Protein AF-A0AAN0JPF0-F1 (afdb_monomer_lite)

Structure (mmCIF, N/CA/C/O backbone):
data_AF-A0AAN0JPF0-F1
#
_entry.id   AF-A0AAN0JPF0-F1
#
loop_
_atom_site.group_PDB
_atom_site.id
_atom_site.type_symbol
_atom_site.label_atom_id
_atom_site.label_alt_id
_atom_site.label_comp_id
_atom_site.label_asym_id
_atom_site.label_entity_id
_atom_site.label_seq_id
_atom_site.pdbx_PDB_ins_code
_atom_site.Cartn_x
_atom_site.Cartn_y
_atom_site.Cartn_z
_atom_site.occupancy
_atom_site.B_iso_or_equiv
_atom_site.auth_seq_id
_atom_site.auth_comp_id
_atom_site.auth_asym_id
_atom_site.auth_atom_id
_atom_site.pdbx_PDB_model_num
ATOM 1 N N . MET A 1 1 ? -4.151 1.189 -2.350 1.00 90.94 1 MET A N 1
ATOM 2 C CA . MET A 1 1 ? -3.431 -0.091 -2.553 1.00 90.94 1 MET A CA 1
ATOM 3 C C . MET A 1 1 ? -3.641 -0.573 -3.981 1.00 90.94 1 MET A C 1
ATOM 5 O O . MET A 1 1 ? -4.517 -0.042 -4.659 1.00 90.94 1 MET A O 1
ATOM 9 N N . SER A 1 2 ? -2.849 -1.533 -4.444 1.00 92.38 2 SER A N 1
ATOM 10 C CA . SER A 1 2 ? -2.998 -2.116 -5.782 1.00 92.38 2 SER A CA 1
ATOM 11 C C . SER A 1 2 ? -4.085 -3.215 -5.811 1.00 92.38 2 SER A C 1
ATOM 13 O O . SER A 1 2 ? -4.368 -3.816 -4.768 1.00 92.38 2 SER A O 1
ATOM 15 N N . PRO A 1 3 ? -4.734 -3.467 -6.968 1.00 90.00 3 PRO A N 1
ATOM 16 C CA . PRO A 1 3 ? -5.643 -4.595 -7.189 1.00 90.00 3 PRO A CA 1
ATOM 17 C C . PRO A 1 3 ? -4.923 -5.910 -7.568 1.00 90.00 3 PRO A C 1
ATOM 19 O O . PRO A 1 3 ? -5.593 -6.897 -7.870 1.00 90.00 3 PRO A O 1
ATOM 22 N N . LEU A 1 4 ? -3.586 -5.928 -7.611 1.00 92.25 4 LEU A N 1
ATOM 23 C CA . LEU A 1 4 ? -2.773 -7.111 -7.919 1.00 92.25 4 LEU A CA 1
ATOM 24 C C . LEU A 1 4 ? -2.465 -7.939 -6.650 1.00 92.25 4 LEU A C 1
ATOM 26 O O . LEU A 1 4 ? -2.868 -7.581 -5.536 1.00 92.25 4 LEU A O 1
ATOM 30 N N . GLN A 1 5 ? -1.758 -9.063 -6.823 1.00 91.25 5 GLN A N 1
ATOM 31 C CA . GLN A 1 5 ? -1.373 -9.967 -5.724 1.00 91.25 5 GLN A CA 1
ATOM 32 C C . GLN A 1 5 ? -0.157 -9.505 -4.906 1.00 91.25 5 GLN A C 1
ATOM 34 O O . GLN A 1 5 ? 0.382 -10.292 -4.141 1.00 91.25 5 GLN A O 1
ATOM 39 N N . ASP A 1 6 ? 0.296 -8.259 -5.065 1.00 91.94 6 ASP A N 1
ATOM 40 C CA . ASP A 1 6 ? 1.323 -7.692 -4.188 1.00 91.94 6 ASP A CA 1
ATOM 41 C C . ASP A 1 6 ? 0.857 -7.579 -2.740 1.00 91.94 6 ASP A C 1
ATOM 43 O O . ASP A 1 6 ? -0.336 -7.500 -2.470 1.00 91.94 6 ASP A O 1
ATOM 47 N N . ASP A 1 7 ? 1.801 -7.450 -1.819 1.00 94.06 7 ASP A N 1
ATOM 48 C CA . ASP A 1 7 ? 1.512 -7.244 -0.402 1.00 94.06 7 ASP A CA 1
ATOM 49 C C . ASP A 1 7 ? 1.560 -5.766 0.022 1.00 94.06 7 ASP A C 1
ATOM 51 O O . ASP A 1 7 ? 1.525 -5.448 1.213 1.00 94.06 7 ASP A O 1
ATOM 55 N N . PHE A 1 8 ? 1.597 -4.835 -0.942 1.00 94.69 8 PHE A N 1
ATOM 56 C CA . PHE A 1 8 ? 1.784 -3.413 -0.670 1.00 94.69 8 PHE A CA 1
ATOM 57 C C . PHE A 1 8 ? 0.473 -2.665 -0.407 1.00 94.69 8 PHE A C 1
ATOM 59 O O . PHE A 1 8 ? -0.538 -2.770 -1.115 1.00 94.69 8 PHE A O 1
ATOM 66 N N . PHE A 1 9 ? 0.520 -1.784 0.585 1.00 95.31 9 PHE A N 1
ATOM 67 C CA . PHE A 1 9 ? -0.499 -0.771 0.810 1.00 95.31 9 PHE A CA 1
ATOM 68 C C . PHE A 1 9 ? 0.127 0.538 1.294 1.00 95.31 9 PHE A C 1
ATOM 70 O O . PHE A 1 9 ? 1.271 0.593 1.733 1.00 95.31 9 PHE A O 1
ATOM 77 N N . VAL A 1 10 ? -0.639 1.617 1.156 1.00 96.19 10 VAL A N 1
ATOM 78 C CA . VAL A 1 10 ? -0.232 2.971 1.534 1.00 96.19 10 VAL A CA 1
ATOM 79 C C . VAL A 1 10 ? -1.322 3.536 2.427 1.00 96.19 10 VAL A C 1
ATOM 81 O O . VAL A 1 10 ? -2.506 3.416 2.092 1.00 96.19 10 VAL A O 1
ATOM 84 N N . ILE A 1 11 ? -0.930 4.123 3.554 1.00 96.06 11 ILE A N 1
ATOM 85 C CA . ILE A 1 11 ? -1.836 4.861 4.435 1.00 96.06 11 ILE A CA 1
ATOM 86 C C . ILE A 1 11 ? -1.671 6.344 4.117 1.00 96.06 11 ILE A C 1
ATOM 88 O O . ILE A 1 11 ? -0.582 6.882 4.278 1.00 96.06 11 ILE A O 1
ATOM 92 N N . HIS A 1 12 ? -2.747 7.002 3.684 1.00 95.81 12 HIS A N 1
ATOM 93 C CA . HIS A 1 12 ? -2.721 8.445 3.470 1.00 95.81 12 HIS A CA 1
ATOM 94 C C . HIS A 1 12 ? -2.988 9.201 4.767 1.00 95.81 12 HIS A C 1
ATOM 96 O O . HIS A 1 12 ? -4.064 9.051 5.355 1.00 95.81 12 HIS A O 1
ATOM 102 N N . VAL A 1 13 ? -2.024 10.016 5.197 1.00 93.62 13 VAL A N 1
ATOM 103 C CA . VAL A 1 13 ? -2.105 10.792 6.442 1.00 93.62 13 VAL A CA 1
ATOM 104 C C . VAL A 1 13 ? -2.260 12.272 6.104 1.00 93.62 13 VAL A C 1
ATOM 106 O O . VAL A 1 13 ? -1.458 12.862 5.387 1.00 93.62 13 VAL A O 1
ATOM 109 N N . ALA A 1 14 ? -3.329 12.896 6.601 1.00 91.12 14 ALA A N 1
ATOM 110 C CA . ALA A 1 14 ? -3.593 14.301 6.317 1.00 91.12 14 ALA A CA 1
ATOM 111 C C . ALA A 1 14 ? -2.512 15.196 6.948 1.00 91.12 14 ALA A C 1
ATOM 113 O O . ALA A 1 14 ? -2.325 15.175 8.162 1.00 91.12 14 ALA A O 1
ATOM 114 N N . ASN A 1 15 ? -1.866 16.021 6.119 1.00 89.69 15 ASN A N 1
ATOM 115 C CA . ASN A 1 15 ? -0.778 16.937 6.488 1.00 89.69 15 ASN A CA 1
ATOM 116 C C . ASN A 1 15 ? 0.523 16.264 6.978 1.00 89.69 15 ASN A C 1
ATOM 118 O O . ASN A 1 15 ? 1.327 16.932 7.627 1.00 89.69 15 ASN A O 1
ATOM 122 N N . ASP A 1 16 ? 0.756 14.989 6.652 1.00 92.12 16 ASP A N 1
ATOM 123 C CA . ASP A 1 16 ? 1.998 14.276 6.990 1.00 92.12 16 ASP A CA 1
ATOM 124 C C . ASP A 1 16 ? 2.504 13.432 5.799 1.00 92.12 16 ASP A C 1
ATOM 126 O O . ASP A 1 16 ? 1.970 13.522 4.689 1.00 92.12 16 ASP A O 1
ATOM 130 N N . PHE A 1 17 ? 3.565 12.648 5.996 1.00 93.38 17 PHE A N 1
ATOM 131 C CA . PHE A 1 17 ? 4.026 11.659 5.019 1.00 93.38 17 PHE A CA 1
ATOM 132 C C . PHE A 1 17 ? 3.109 10.424 4.973 1.00 93.38 17 PHE A C 1
ATOM 134 O O . PHE A 1 17 ? 2.412 10.109 5.935 1.00 93.38 17 PHE A O 1
ATOM 141 N N . ASP A 1 18 ? 3.136 9.707 3.850 1.00 95.31 18 ASP A N 1
ATOM 142 C CA . ASP A 1 18 ? 2.332 8.514 3.590 1.00 95.31 18 ASP A CA 1
ATOM 143 C C . ASP A 1 18 ? 3.176 7.243 3.831 1.00 95.31 18 ASP A C 1
ATOM 145 O O . ASP A 1 18 ? 4.059 6.942 3.019 1.00 95.31 18 ASP A O 1
ATOM 149 N N . PRO A 1 19 ? 2.940 6.453 4.899 1.00 93.94 19 PRO A N 1
ATOM 150 C CA . PRO A 1 19 ? 3.648 5.195 5.097 1.00 93.94 19 PRO A CA 1
ATOM 151 C C . PRO A 1 19 ? 3.304 4.184 3.998 1.00 93.94 19 PRO A C 1
ATOM 153 O O . PRO A 1 19 ? 2.138 3.814 3.819 1.00 93.94 19 PRO A O 1
ATOM 156 N N . VAL A 1 20 ? 4.335 3.704 3.301 1.00 94.38 20 VAL A N 1
ATOM 157 C CA . VAL A 1 20 ? 4.268 2.544 2.404 1.00 94.38 20 VAL A CA 1
ATOM 158 C C . VAL A 1 20 ? 4.614 1.302 3.219 1.00 94.38 20 VAL A C 1
ATOM 160 O O . VAL A 1 20 ? 5.656 1.260 3.871 1.00 94.38 20 VAL A O 1
ATOM 163 N N . LEU A 1 21 ? 3.730 0.309 3.212 1.00 95.31 21 LEU A N 1
ATOM 164 C CA . LEU A 1 21 ? 3.814 -0.881 4.055 1.00 95.31 21 LEU A CA 1
ATOM 165 C C . LEU A 1 21 ? 3.635 -2.147 3.214 1.00 95.31 21 LEU A C 1
ATOM 167 O O . LEU A 1 21 ? 2.875 -2.155 2.246 1.00 95.31 21 LEU A O 1
ATOM 171 N N . GLU A 1 22 ? 4.319 -3.216 3.614 1.00 94.19 22 GLU A N 1
ATOM 172 C CA . GLU A 1 22 ? 4.255 -4.546 3.005 1.00 94.19 22 GLU A CA 1
ATOM 173 C C . GLU A 1 22 ? 3.726 -5.545 4.045 1.00 94.19 22 GLU A C 1
ATOM 175 O O . GLU A 1 22 ? 4.216 -5.587 5.177 1.00 94.19 22 GLU A O 1
ATOM 180 N N . SER A 1 23 ? 2.690 -6.315 3.706 1.00 93.38 23 SER A N 1
ATOM 181 C CA . SER A 1 23 ? 2.156 -7.361 4.584 1.00 93.38 23 SER A CA 1
ATOM 182 C C . SER A 1 23 ? 1.348 -8.411 3.827 1.00 93.38 23 SER A C 1
ATOM 184 O O . SER A 1 23 ? 0.311 -8.095 3.248 1.00 93.38 23 SER A O 1
ATOM 186 N N . VAL A 1 24 ? 1.737 -9.681 3.981 1.00 92.06 24 VAL A N 1
ATOM 187 C CA . VAL A 1 24 ? 0.965 -10.861 3.534 1.00 92.06 24 VAL A CA 1
ATOM 188 C C . VAL A 1 24 ? -0.444 -10.949 4.145 1.00 92.06 24 VAL A C 1
ATOM 190 O O . VAL A 1 24 ? -1.280 -11.715 3.680 1.00 92.06 24 VAL A O 1
ATOM 193 N N . LEU A 1 25 ? -0.720 -10.167 5.199 1.00 92.50 25 LEU A N 1
ATOM 194 C CA . LEU A 1 25 ? -2.022 -10.042 5.862 1.00 92.50 25 LEU A CA 1
ATOM 195 C C . LEU A 1 25 ? -2.667 -8.667 5.595 1.00 92.50 25 LEU A C 1
ATOM 197 O O . LEU A 1 25 ? -3.390 -8.141 6.450 1.00 92.50 25 LEU A O 1
ATOM 201 N N . LYS A 1 26 ? -2.398 -8.039 4.434 1.00 91.06 26 LYS A N 1
ATOM 202 C CA . LYS A 1 26 ? -2.920 -6.697 4.096 1.00 91.06 26 LYS A CA 1
ATOM 203 C C . LYS A 1 26 ? -4.443 -6.610 4.237 1.00 91.06 26 LYS A C 1
ATOM 205 O O . LYS A 1 26 ? -4.962 -5.599 4.703 1.00 91.06 26 LYS A O 1
ATOM 210 N N . THR A 1 27 ? -5.169 -7.664 3.872 1.00 91.00 27 THR A N 1
ATOM 211 C CA . THR A 1 27 ? -6.636 -7.731 3.949 1.00 91.00 27 THR A CA 1
ATOM 212 C C . THR A 1 27 ? -7.152 -7.738 5.384 1.00 91.00 27 THR A C 1
ATOM 214 O O . THR A 1 27 ? -8.059 -6.976 5.724 1.00 91.00 27 THR A O 1
ATOM 217 N N . GLU A 1 28 ? -6.554 -8.552 6.241 1.00 94.12 28 GLU A N 1
ATOM 218 C CA . GLU A 1 28 ? -6.887 -8.728 7.649 1.00 94.12 28 GLU A CA 1
ATOM 219 C C . GLU A 1 28 ? -6.546 -7.460 8.434 1.00 94.12 28 GLU A C 1
ATOM 221 O O . GLU A 1 28 ? -7.393 -6.929 9.156 1.00 94.12 28 GLU A O 1
ATOM 226 N N . PHE A 1 29 ? -5.339 -6.923 8.223 1.00 94.44 29 PHE A N 1
ATOM 227 C CA . PHE A 1 29 ? -4.890 -5.671 8.825 1.00 94.44 29 PHE A CA 1
ATOM 228 C C . PHE A 1 29 ? -5.831 -4.512 8.480 1.00 94.44 29 PHE A C 1
ATOM 230 O O . PHE A 1 29 ? -6.308 -3.817 9.378 1.00 94.44 29 PHE A O 1
ATOM 237 N N . LEU A 1 30 ? -6.149 -4.320 7.195 1.00 94.06 30 LEU A N 1
ATOM 238 C CA . LEU A 1 30 ? -7.015 -3.225 6.757 1.00 94.06 30 LEU A CA 1
ATOM 239 C C . LEU A 1 30 ? -8.474 -3.403 7.200 1.00 94.06 30 LEU A C 1
ATOM 241 O O . LEU A 1 30 ? -9.139 -2.408 7.492 1.00 94.06 30 LEU A O 1
ATOM 245 N N . THR A 1 31 ? -8.962 -4.643 7.312 1.00 94.50 31 THR A N 1
ATOM 246 C CA . THR A 1 31 ? -10.298 -4.932 7.862 1.00 94.50 31 THR A CA 1
ATOM 247 C C . THR A 1 31 ? -10.370 -4.524 9.333 1.00 94.50 31 THR A C 1
ATOM 249 O O . THR A 1 31 ? -11.216 -3.706 9.701 1.00 94.50 31 THR A O 1
ATOM 252 N N . LEU A 1 32 ? -9.426 -4.992 10.157 1.00 96.25 32 LEU A N 1
ATOM 253 C CA . LEU A 1 32 ? -9.348 -4.637 11.578 1.00 96.25 32 LEU A CA 1
ATOM 254 C C . LEU A 1 32 ? -9.131 -3.130 11.785 1.00 96.25 32 LEU A C 1
ATOM 256 O O . LEU A 1 32 ? -9.761 -2.526 12.657 1.00 96.25 32 LEU A O 1
ATOM 260 N N . LEU A 1 33 ? -8.289 -2.497 10.961 1.00 95.31 33 LEU A N 1
ATOM 261 C CA . LEU A 1 33 ? -8.078 -1.049 10.981 1.00 95.31 33 LEU A CA 1
ATOM 262 C C . LEU A 1 33 ? -9.375 -0.294 10.658 1.00 95.31 33 LEU A C 1
ATOM 264 O O . LEU A 1 33 ? -9.702 0.665 11.356 1.00 95.31 33 LEU A O 1
ATOM 268 N N . SER A 1 34 ? -10.146 -0.738 9.660 1.00 95.88 34 SER A N 1
ATOM 269 C CA . SER A 1 34 ? -11.443 -0.139 9.322 1.00 95.88 34 SER A CA 1
ATOM 270 C C . SER A 1 34 ? -12.458 -0.268 10.458 1.00 95.88 34 SER A C 1
ATOM 272 O O . SER A 1 34 ? -13.178 0.690 10.744 1.00 95.88 34 SER A O 1
ATOM 274 N N . GLU A 1 35 ? -12.531 -1.429 11.113 1.00 96.88 35 GLU A N 1
ATOM 275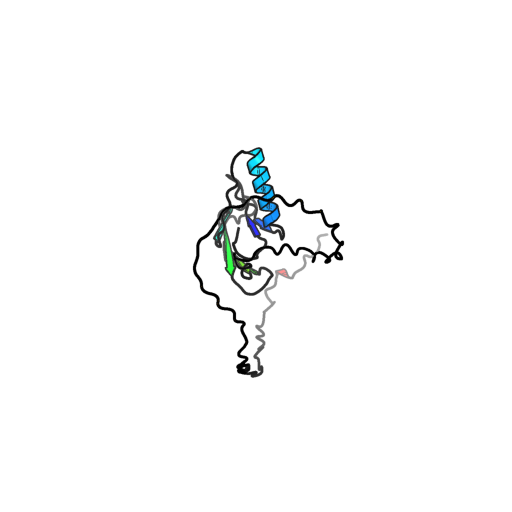 C CA . GLU A 1 35 ? -13.432 -1.657 12.250 1.00 96.88 35 GLU A CA 1
ATOM 276 C C . GLU A 1 35 ? -13.076 -0.760 13.441 1.00 96.88 35 GLU A C 1
ATOM 278 O O . GLU A 1 35 ? -13.948 -0.085 13.998 1.00 96.88 35 GLU A O 1
ATOM 283 N N . LYS A 1 36 ? -11.788 -0.695 13.804 1.00 97.25 36 LYS A N 1
ATOM 284 C CA . LYS A 1 36 ? -11.302 0.161 14.897 1.00 97.25 36 LYS A CA 1
ATOM 285 C C . LYS A 1 36 ? -11.463 1.645 14.577 1.00 97.25 36 LYS A C 1
ATOM 287 O O . LYS A 1 36 ? -11.933 2.390 15.435 1.00 97.25 36 LYS A O 1
ATOM 292 N N . TYR A 1 37 ? -11.154 2.068 13.350 1.00 96.81 37 TYR A N 1
ATOM 293 C CA . TYR A 1 37 ? -11.357 3.446 12.901 1.00 96.81 37 TYR A CA 1
ATOM 294 C C . TYR A 1 37 ? -12.833 3.849 12.994 1.00 96.81 37 TYR A C 1
ATOM 296 O O . TYR A 1 37 ? -13.144 4.888 13.579 1.00 96.81 37 TYR A O 1
ATOM 304 N N . LYS A 1 38 ? -13.749 3.000 12.508 1.00 97.25 38 LYS A N 1
ATOM 305 C CA . LYS A 1 38 ? -15.194 3.239 12.614 1.00 97.25 38 LYS A CA 1
ATOM 306 C C . LYS A 1 38 ? -15.655 3.340 14.062 1.00 97.25 38 LYS A C 1
ATOM 308 O O . LYS A 1 38 ? -16.406 4.249 14.395 1.00 97.25 38 LYS A O 1
ATOM 313 N N . HIS A 1 39 ? -15.200 2.436 14.925 1.00 97.25 39 HIS A N 1
ATOM 314 C CA . HIS A 1 39 ? -15.577 2.445 16.336 1.00 97.25 39 HIS A CA 1
ATOM 315 C C . HIS A 1 39 ? -15.136 3.734 17.051 1.00 97.25 39 HIS A C 1
ATOM 317 O O . HIS A 1 39 ? -15.931 4.336 17.771 1.00 97.25 39 HIS A O 1
ATOM 323 N N . LEU A 1 40 ? -13.898 4.182 16.819 1.00 97.62 40 LEU A N 1
ATOM 324 C CA . LEU A 1 40 ? -13.323 5.347 17.500 1.00 97.62 40 LEU A CA 1
ATOM 325 C C . LEU A 1 40 ? -13.790 6.692 16.927 1.00 97.62 40 LEU A C 1
ATOM 327 O O . LEU A 1 40 ? -13.942 7.650 17.676 1.00 97.62 40 LEU A O 1
ATOM 331 N N . THR A 1 41 ? -14.010 6.780 15.612 1.00 96.44 41 THR A N 1
ATOM 332 C CA . THR A 1 41 ? -14.294 8.057 14.927 1.00 96.44 41 THR A CA 1
ATOM 333 C C . THR A 1 41 ? -15.738 8.209 14.457 1.00 96.44 41 THR A C 1
ATOM 335 O O . THR A 1 41 ? -16.100 9.282 13.979 1.00 96.44 41 THR A O 1
ATOM 338 N N . GLN A 1 42 ? -16.540 7.139 14.511 1.00 96.69 42 GLN A N 1
ATOM 339 C CA . GLN A 1 42 ? -17.865 7.017 13.879 1.00 96.69 42 GLN A CA 1
ATOM 340 C C . GLN A 1 42 ? -17.879 7.255 12.352 1.00 96.69 42 GLN A C 1
ATOM 342 O O . GLN A 1 42 ? -18.943 7.297 11.736 1.00 96.69 42 GLN A O 1
ATOM 347 N N . ASN A 1 43 ? -16.706 7.344 11.715 1.00 95.88 43 ASN A N 1
ATOM 348 C CA . ASN A 1 43 ? -16.539 7.545 10.279 1.00 95.88 43 ASN A CA 1
ATOM 349 C C . ASN A 1 43 ? -16.057 6.265 9.582 1.00 95.88 43 ASN A C 1
ATOM 351 O O . ASN A 1 43 ? -15.393 5.416 10.169 1.00 95.88 43 ASN A O 1
ATOM 355 N N . GLN A 1 44 ? -16.366 6.125 8.293 1.00 95.38 44 GLN A N 1
ATOM 356 C CA . GLN A 1 44 ? -15.880 5.005 7.482 1.00 95.38 44 GLN A CA 1
ATOM 357 C C . GLN A 1 44 ? -14.474 5.305 6.947 1.00 95.38 44 GLN A C 1
ATOM 359 O O . GLN A 1 44 ? -14.256 6.352 6.332 1.00 95.38 44 GLN A O 1
ATOM 364 N N . LEU A 1 45 ? -13.539 4.369 7.125 1.00 95.56 45 LEU A N 1
ATOM 365 C CA . LEU A 1 45 ? -12.218 4.453 6.503 1.00 95.56 45 LEU A CA 1
ATOM 366 C C . LEU A 1 45 ? -12.364 4.327 4.977 1.00 95.56 45 LEU A C 1
ATOM 368 O O . LEU A 1 45 ? -13.075 3.453 4.479 1.00 95.56 45 LEU A O 1
ATOM 372 N N . LYS A 1 46 ? -11.717 5.223 4.225 1.00 94.75 46 LYS A N 1
ATOM 373 C CA . LYS A 1 46 ? -11.806 5.251 2.758 1.00 94.75 46 LYS A CA 1
ATOM 374 C C . LYS A 1 46 ? -10.727 4.366 2.143 1.00 94.75 46 LYS A C 1
ATOM 376 O O . LYS A 1 46 ? -9.542 4.620 2.326 1.00 94.75 46 LYS A O 1
ATOM 381 N N . PHE A 1 47 ? -11.146 3.388 1.347 1.00 94.56 47 PHE A N 1
ATOM 382 C CA . PHE A 1 47 ? -10.252 2.542 0.560 1.00 94.56 47 PHE A CA 1
ATOM 383 C C . PHE A 1 47 ? -10.185 3.017 -0.889 1.00 94.56 47 PHE A C 1
ATOM 385 O O . PHE A 1 47 ? -11.208 3.337 -1.492 1.00 94.56 47 PHE A O 1
ATOM 392 N N . GLN A 1 48 ? -8.978 3.040 -1.453 1.00 94.69 48 GLN A N 1
ATOM 393 C CA . GLN A 1 48 ? -8.744 3.320 -2.868 1.00 94.69 48 GLN A CA 1
ATOM 394 C C . GLN A 1 48 ? -7.876 2.218 -3.477 1.00 94.69 48 GLN A C 1
ATOM 396 O O . GLN A 1 48 ? -6.810 1.882 -2.947 1.00 94.69 48 GLN A O 1
ATOM 401 N N . PHE A 1 49 ? -8.341 1.679 -4.602 1.00 94.00 49 PHE A N 1
ATOM 402 C CA . PHE A 1 49 ? -7.649 0.669 -5.393 1.00 94.00 49 PHE A CA 1
ATOM 403 C C . PHE A 1 49 ? -7.196 1.312 -6.700 1.00 94.00 49 PHE A C 1
ATOM 405 O O . PHE A 1 49 ? -8.029 1.761 -7.485 1.00 94.00 49 PHE A O 1
ATOM 412 N N . ASN A 1 50 ? -5.885 1.421 -6.903 1.00 94.88 50 ASN A N 1
ATOM 413 C CA . ASN A 1 50 ? -5.315 2.070 -8.079 1.00 94.88 50 ASN A CA 1
ATOM 414 C C . ASN A 1 50 ? -3.935 1.481 -8.387 1.00 94.88 50 ASN A C 1
ATOM 416 O O . ASN A 1 50 ? -3.150 1.227 -7.474 1.00 94.88 50 ASN A O 1
ATOM 420 N N . ASN A 1 51 ? -3.640 1.316 -9.675 1.00 95.31 51 ASN A N 1
ATOM 421 C CA . ASN A 1 51 ? -2.317 0.930 -10.154 1.00 95.31 51 ASN A CA 1
ATOM 422 C C . ASN A 1 51 ? -1.315 2.087 -10.071 1.00 95.31 51 ASN A C 1
ATOM 424 O O . ASN A 1 51 ? -0.119 1.843 -10.080 1.00 95.31 51 ASN A O 1
ATOM 428 N N . ASN A 1 52 ? -1.770 3.338 -9.984 1.00 96.81 52 ASN A N 1
ATOM 429 C CA . ASN A 1 52 ? -0.908 4.506 -9.833 1.00 96.81 52 ASN A CA 1
ATOM 430 C C . ASN A 1 52 ? -1.207 5.174 -8.487 1.00 96.81 52 ASN A C 1
ATOM 432 O O . ASN A 1 52 ? -2.259 5.794 -8.323 1.00 96.81 52 ASN A O 1
ATOM 436 N N . ILE A 1 53 ? -0.296 5.042 -7.523 1.00 96.69 53 ILE A N 1
ATOM 437 C CA . ILE A 1 53 ? -0.431 5.621 -6.179 1.00 96.69 53 ILE A CA 1
ATOM 438 C C . ILE A 1 53 ? 0.633 6.704 -6.013 1.00 96.69 53 ILE A C 1
ATOM 440 O O . ILE A 1 53 ? 1.827 6.417 -6.059 1.00 96.69 53 ILE A O 1
ATOM 444 N N . THR A 1 54 ? 0.217 7.953 -5.826 1.00 95.75 54 THR A N 1
ATOM 445 C CA . THR A 1 54 ? 1.130 9.035 -5.433 1.00 95.75 54 THR A CA 1
ATOM 446 C C . THR A 1 54 ? 1.355 8.960 -3.930 1.00 95.75 54 THR A C 1
ATOM 448 O O . THR A 1 54 ? 0.388 8.842 -3.187 1.00 95.75 54 THR A O 1
ATOM 451 N N . VAL A 1 55 ? 2.611 9.025 -3.494 1.00 94.50 55 VAL A N 1
ATOM 452 C CA . VAL A 1 55 ? 3.012 8.950 -2.084 1.00 94.50 55 VAL A CA 1
ATOM 453 C C . VAL A 1 55 ? 3.795 10.196 -1.691 1.00 94.50 55 VAL A C 1
ATOM 455 O O . VAL A 1 55 ? 4.624 10.695 -2.461 1.00 94.50 55 VAL A O 1
ATOM 458 N N . THR A 1 56 ? 3.536 10.689 -0.491 1.00 93.44 56 THR A N 1
ATOM 459 C CA . THR A 1 56 ? 4.214 11.821 0.136 1.00 93.44 56 THR A CA 1
ATOM 460 C C . THR A 1 56 ? 5.323 11.285 1.032 1.00 93.44 56 THR A C 1
ATOM 462 O O . THR A 1 56 ? 5.057 10.590 2.004 1.00 93.44 56 THR A O 1
ATOM 465 N N . LEU A 1 57 ? 6.576 11.580 0.705 1.00 89.12 57 LEU A N 1
ATOM 466 C CA . LEU A 1 57 ? 7.744 11.188 1.487 1.00 89.12 57 LEU A CA 1
ATOM 467 C C . LEU A 1 57 ? 7.942 12.093 2.701 1.00 89.12 57 LEU A C 1
ATOM 469 O O . LEU A 1 57 ? 7.590 13.279 2.692 1.00 89.12 57 LEU A O 1
ATOM 473 N N . LYS A 1 58 ? 8.603 11.540 3.719 1.00 86.88 58 LYS A N 1
ATOM 474 C CA . LYS A 1 58 ? 9.053 12.296 4.883 1.00 86.88 58 LYS A CA 1
ATOM 475 C C . LYS A 1 58 ? 10.104 13.334 4.480 1.00 86.88 58 LYS A C 1
ATOM 477 O O . LYS A 1 58 ? 10.899 13.126 3.565 1.00 86.88 58 LYS A O 1
ATOM 482 N N . LYS A 1 59 ? 10.143 14.452 5.210 1.00 75.19 59 LYS A N 1
ATOM 483 C CA . LYS A 1 59 ? 11.042 15.593 4.957 1.00 75.19 59 LYS A CA 1
ATOM 484 C C . LYS A 1 59 ? 12.546 15.245 4.982 1.00 75.19 59 LYS A C 1
ATOM 486 O O . LYS A 1 59 ? 13.333 15.979 4.405 1.00 75.19 59 LYS A O 1
ATOM 491 N N . GLU A 1 60 ? 12.926 14.128 5.600 1.00 72.00 60 GLU A N 1
ATOM 492 C CA . GLU A 1 60 ? 14.311 13.626 5.649 1.00 72.00 60 GLU A CA 1
ATOM 493 C C . GLU A 1 60 ? 14.662 12.689 4.469 1.00 72.00 60 GLU A C 1
ATOM 495 O O . GLU A 1 60 ? 15.834 12.464 4.192 1.00 72.00 60 GLU A O 1
ATOM 500 N N . GLU A 1 61 ? 13.667 12.134 3.763 1.00 64.25 61 GLU A N 1
ATOM 501 C CA . GLU A 1 61 ? 13.849 11.095 2.728 1.00 64.25 61 GLU A CA 1
ATOM 502 C C . GLU A 1 61 ? 13.740 11.625 1.288 1.00 64.25 61 GLU A C 1
ATOM 504 O O . GLU A 1 61 ? 13.835 10.855 0.330 1.00 64.25 61 GLU A O 1
ATOM 509 N N . PHE A 1 62 ? 13.518 12.929 1.094 1.00 62.47 62 PHE A N 1
ATOM 510 C CA . PHE A 1 62 ? 13.445 13.509 -0.246 1.00 62.47 62 PHE A CA 1
ATOM 511 C C . PHE A 1 62 ? 14.780 14.130 -0.668 1.00 62.47 62 PHE A C 1
ATOM 513 O O . PHE A 1 62 ? 15.331 14.995 0.012 1.00 62.47 62 PHE A O 1
ATOM 520 N N . ASP A 1 63 ? 15.265 13.766 -1.858 1.00 60.41 63 ASP A N 1
ATOM 521 C CA . ASP A 1 63 ? 16.364 14.496 -2.485 1.00 60.41 63 ASP A CA 1
ATOM 522 C C . ASP A 1 63 ? 15.986 15.972 -2.652 1.00 60.41 63 ASP A C 1
ATOM 524 O O . ASP A 1 63 ? 14.980 16.300 -3.298 1.00 60.41 63 ASP A O 1
ATOM 528 N N . TRP A 1 64 ? 16.864 16.861 -2.183 1.00 60.19 64 TRP A N 1
ATOM 529 C CA . TRP A 1 64 ? 16.797 18.326 -2.315 1.00 60.19 64 TRP A CA 1
ATOM 530 C C . TRP A 1 64 ? 16.490 18.838 -3.737 1.00 60.19 64 TRP A C 1
ATOM 532 O O . TRP A 1 64 ? 16.099 19.987 -3.924 1.00 60.19 64 TRP A O 1
ATOM 542 N N . ARG A 1 65 ? 16.639 17.979 -4.751 1.00 59.53 65 ARG A N 1
ATOM 543 C CA . ARG A 1 65 ? 16.437 18.256 -6.177 1.00 59.53 65 ARG A CA 1
ATOM 544 C C . ARG A 1 65 ? 15.007 18.030 -6.686 1.00 59.53 65 ARG A C 1
ATOM 546 O O . ARG A 1 65 ? 14.796 18.172 -7.892 1.00 59.53 65 ARG A O 1
ATOM 553 N N . GLY A 1 66 ? 14.030 17.622 -5.862 1.00 63.62 66 GLY A N 1
ATOM 554 C CA . GLY A 1 66 ? 12.778 17.137 -6.460 1.00 63.62 66 GLY A CA 1
ATOM 555 C C . GLY A 1 66 ? 11.506 16.952 -5.636 1.00 63.62 66 GLY A C 1
ATOM 556 O O . GLY A 1 66 ? 10.696 16.130 -6.067 1.00 63.62 66 GLY A O 1
ATOM 557 N N . GLY A 1 67 ? 11.265 17.716 -4.569 1.00 75.75 67 GLY A N 1
ATOM 558 C CA . GLY A 1 67 ? 9.975 17.725 -3.854 1.00 75.75 67 GLY A CA 1
ATOM 559 C C . GLY A 1 67 ? 9.659 16.433 -3.088 1.00 75.75 67 GLY A C 1
ATOM 560 O O . GLY A 1 67 ? 10.323 15.409 -3.266 1.00 75.75 67 GLY A O 1
ATOM 561 N N . ASN A 1 68 ? 8.632 16.477 -2.239 1.00 85.94 68 ASN A N 1
ATOM 562 C CA . ASN A 1 68 ? 8.277 15.377 -1.340 1.00 85.94 68 ASN A CA 1
ATOM 563 C C . ASN A 1 68 ? 7.398 14.287 -1.978 1.00 85.94 68 ASN A C 1
ATOM 565 O O . ASN A 1 68 ? 7.230 13.245 -1.369 1.00 85.94 68 ASN A O 1
ATOM 569 N N . THR A 1 69 ? 6.861 14.448 -3.189 1.00 89.25 69 THR A N 1
ATOM 570 C CA . THR A 1 69 ? 6.009 13.411 -3.805 1.00 89.25 69 THR A CA 1
ATOM 571 C C . THR A 1 69 ? 6.784 12.436 -4.698 1.00 89.25 69 THR A C 1
ATOM 573 O O . THR A 1 69 ? 7.683 12.832 -5.454 1.00 89.25 69 THR A O 1
ATOM 576 N N . ARG A 1 70 ? 6.399 11.158 -4.666 1.00 91.12 70 ARG A N 1
ATOM 577 C CA . ARG A 1 70 ? 6.811 10.087 -5.595 1.00 91.12 70 ARG A CA 1
ATOM 578 C C . ARG A 1 70 ? 5.575 9.328 -6.090 1.00 91.12 70 ARG A C 1
ATOM 580 O O . ARG A 1 70 ? 4.481 9.524 -5.570 1.00 91.12 70 ARG A O 1
ATOM 587 N N . THR A 1 71 ? 5.734 8.461 -7.086 1.00 95.25 71 THR A N 1
ATOM 588 C CA . THR A 1 71 ? 4.638 7.620 -7.598 1.00 95.25 71 THR A CA 1
ATOM 589 C C . THR A 1 71 ? 5.035 6.150 -7.568 1.00 95.25 71 THR A C 1
ATOM 591 O O . THR A 1 71 ? 6.097 5.788 -8.066 1.00 95.25 71 THR A O 1
ATOM 594 N N . MET A 1 72 ? 4.175 5.291 -7.031 1.00 96.50 72 MET A N 1
ATOM 595 C CA . MET A 1 72 ? 4.245 3.843 -7.209 1.00 96.50 72 MET A CA 1
ATOM 596 C C . MET A 1 72 ? 3.347 3.451 -8.386 1.00 96.50 72 MET A C 1
ATOM 598 O O . MET A 1 72 ? 2.167 3.806 -8.399 1.00 96.50 72 MET A O 1
ATOM 602 N N . GLN A 1 73 ? 3.898 2.748 -9.375 1.00 97.12 73 GLN A N 1
ATOM 603 C CA . GLN A 1 73 ? 3.159 2.233 -10.530 1.00 97.12 73 GLN A CA 1
ATOM 604 C C . GLN A 1 73 ? 3.175 0.707 -10.537 1.00 97.12 73 GLN A C 1
ATOM 606 O O . GLN A 1 73 ? 4.234 0.100 -10.676 1.00 97.12 73 GLN A O 1
ATOM 611 N N . PHE A 1 74 ? 2.001 0.103 -10.430 1.00 96.38 74 PHE A N 1
ATOM 612 C CA . PHE A 1 74 ? 1.788 -1.334 -10.376 1.00 96.38 74 PHE A CA 1
ATOM 613 C C . PHE A 1 74 ? 1.397 -1.860 -11.759 1.00 96.38 74 PHE A C 1
ATOM 615 O O . PHE A 1 74 ? 0.409 -1.424 -12.354 1.00 96.38 74 PHE A O 1
ATOM 622 N N . HIS A 1 75 ? 2.177 -2.810 -12.264 1.00 95.19 75 HIS A N 1
ATOM 623 C CA . HIS A 1 75 ? 2.020 -3.409 -13.586 1.00 95.19 75 HIS A CA 1
ATOM 624 C C . HIS A 1 75 ? 1.881 -4.924 -13.462 1.00 95.19 75 HIS A C 1
ATOM 626 O O . HIS A 1 75 ? 2.593 -5.566 -12.688 1.00 95.19 75 HIS A O 1
ATOM 632 N N . GLN A 1 76 ? 0.982 -5.507 -14.254 1.00 94.19 76 GLN A N 1
ATOM 633 C CA . GLN A 1 76 ? 0.841 -6.956 -14.311 1.00 94.19 76 GLN A CA 1
ATOM 634 C C . GLN A 1 76 ? 2.026 -7.565 -15.078 1.00 94.19 76 GLN A C 1
ATOM 636 O O . GLN A 1 76 ? 2.271 -7.227 -16.236 1.00 94.19 76 GLN A O 1
ATOM 641 N N . ALA A 1 77 ? 2.728 -8.493 -14.438 1.00 91.00 77 ALA A N 1
ATOM 642 C CA . ALA A 1 77 ? 3.822 -9.278 -14.997 1.00 91.00 77 ALA A CA 1
ATOM 643 C C . ALA A 1 77 ? 3.607 -10.775 -14.705 1.00 91.00 77 ALA A C 1
ATOM 645 O O . ALA A 1 77 ? 2.558 -11.176 -14.205 1.00 91.00 77 ALA A O 1
ATOM 646 N N . GLY A 1 78 ? 4.577 -11.623 -15.052 1.00 82.81 78 GLY A N 1
ATOM 647 C CA . GLY A 1 78 ? 4.583 -13.028 -14.642 1.00 82.81 78 GLY A CA 1
ATOM 648 C C . GLY A 1 78 ? 5.420 -13.225 -13.379 1.00 82.81 78 GLY A C 1
ATOM 649 O O . GLY A 1 78 ? 6.562 -12.773 -13.346 1.00 82.81 78 GLY A O 1
ATOM 650 N N . GLY A 1 79 ? 4.876 -13.928 -12.384 1.00 86.62 79 GLY A N 1
ATOM 651 C CA . GLY A 1 79 ? 5.584 -14.311 -11.159 1.00 86.62 79 GLY A CA 1
ATOM 652 C C . GLY A 1 79 ? 4.823 -13.969 -9.877 1.00 86.62 79 GLY A C 1
ATOM 653 O O . GLY A 1 79 ? 4.036 -13.022 -9.838 1.00 86.62 79 GLY A O 1
ATOM 654 N N . ASP A 1 80 ? 5.080 -14.753 -8.831 1.00 86.75 80 ASP A N 1
ATOM 655 C CA . ASP A 1 80 ? 4.407 -14.607 -7.536 1.00 86.75 80 ASP A CA 1
ATOM 656 C C . ASP A 1 80 ? 5.026 -13.499 -6.674 1.00 86.75 80 ASP A C 1
ATOM 658 O O . ASP A 1 80 ? 4.311 -12.776 -5.991 1.00 86.75 80 ASP A O 1
ATOM 662 N N . ASN A 1 81 ? 6.342 -13.298 -6.788 1.00 90.81 81 ASN A N 1
ATOM 663 C CA . ASN A 1 81 ? 7.074 -12.263 -6.059 1.00 90.81 81 ASN A CA 1
ATOM 664 C C . ASN A 1 81 ? 7.124 -10.935 -6.844 1.00 90.81 81 ASN A C 1
ATOM 666 O O . ASN A 1 81 ? 7.280 -10.962 -8.071 1.00 90.81 81 ASN A O 1
ATOM 670 N N . PRO A 1 82 ? 7.070 -9.772 -6.168 1.00 93.38 82 PRO A N 1
ATOM 671 C CA . PRO A 1 82 ? 7.131 -8.474 -6.830 1.00 93.38 82 PRO A CA 1
ATOM 672 C C . PRO A 1 82 ? 8.551 -8.147 -7.311 1.00 93.38 82 PRO A C 1
ATOM 674 O O . PRO A 1 82 ? 9.532 -8.313 -6.587 1.00 93.38 82 PRO A O 1
ATOM 677 N N . VAL A 1 83 ? 8.660 -7.602 -8.523 1.00 95.00 83 VAL A N 1
ATOM 678 C CA . VAL A 1 83 ? 9.904 -7.040 -9.065 1.00 95.00 83 VAL A CA 1
ATOM 679 C C . VAL A 1 83 ? 9.833 -5.517 -9.004 1.00 95.00 83 VAL A C 1
ATOM 681 O O . VAL A 1 83 ? 8.953 -4.901 -9.608 1.00 95.00 83 VAL A O 1
ATOM 684 N N . LEU A 1 84 ? 10.774 -4.913 -8.278 1.00 95.12 84 LEU A N 1
ATOM 685 C CA . LEU A 1 84 ? 10.864 -3.469 -8.066 1.00 95.12 84 LEU A CA 1
ATOM 686 C C . LEU A 1 84 ? 11.886 -2.829 -9.013 1.00 95.12 84 LEU A C 1
ATOM 688 O O . LEU A 1 84 ? 13.015 -3.306 -9.138 1.00 95.12 84 LEU A O 1
ATOM 692 N N . LYS A 1 85 ? 11.516 -1.716 -9.652 1.00 95.62 85 LYS A N 1
ATOM 693 C CA . LYS A 1 85 ? 12.410 -0.932 -10.515 1.00 95.62 85 LYS A CA 1
ATOM 694 C C . LYS A 1 85 ? 12.196 0.567 -10.325 1.00 95.62 85 LYS A C 1
ATOM 696 O O . LYS A 1 85 ? 11.101 1.080 -10.532 1.00 95.62 85 LYS A O 1
ATOM 701 N N . LEU A 1 86 ? 13.262 1.289 -9.996 1.00 92.62 86 LEU A N 1
ATOM 702 C CA . LEU A 1 86 ? 13.242 2.751 -9.939 1.00 92.62 86 LEU A CA 1
ATOM 703 C C . LEU A 1 86 ? 13.361 3.357 -11.346 1.00 92.62 86 LEU A C 1
ATOM 705 O O . LEU A 1 86 ? 14.167 2.921 -12.169 1.00 92.62 86 LEU A O 1
ATOM 709 N N . SER A 1 87 ? 12.551 4.380 -11.611 1.00 91.00 87 SER A N 1
ATOM 710 C CA . SER A 1 87 ? 12.498 5.134 -12.865 1.00 91.00 87 SER A CA 1
ATOM 711 C C . SER A 1 87 ? 12.270 6.617 -12.556 1.00 91.00 87 SER A C 1
ATOM 713 O O . SER A 1 87 ? 11.138 7.113 -12.545 1.00 91.00 87 SER A O 1
ATOM 715 N N . GLY A 1 88 ? 13.353 7.338 -12.254 1.00 88.19 88 GLY A N 1
ATOM 716 C CA . GLY A 1 88 ? 13.291 8.733 -11.808 1.00 88.19 88 GLY A CA 1
ATOM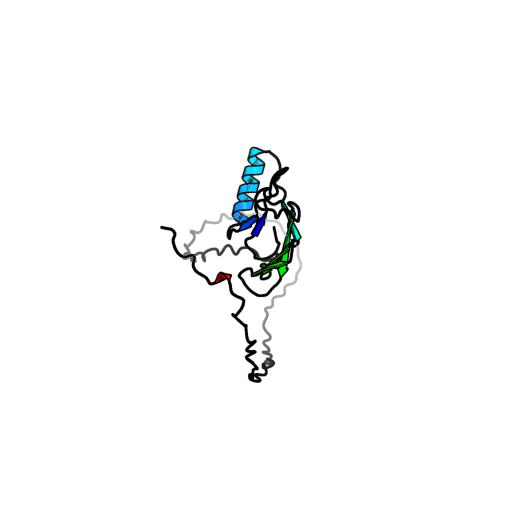 717 C C . GLY A 1 88 ? 12.522 8.861 -10.490 1.00 88.19 88 GLY A C 1
ATOM 718 O O . GLY A 1 88 ? 12.897 8.259 -9.492 1.00 88.19 88 GLY A O 1
ATOM 719 N N . LYS A 1 89 ? 11.415 9.616 -10.490 1.00 89.38 89 LYS A N 1
ATOM 720 C CA . LYS A 1 89 ? 10.527 9.777 -9.317 1.00 89.38 89 LYS A CA 1
ATOM 721 C C . LYS A 1 89 ? 9.492 8.652 -9.146 1.00 89.38 89 LYS A C 1
ATOM 723 O O . LYS A 1 89 ? 8.618 8.762 -8.286 1.00 89.38 89 LYS A O 1
ATOM 728 N N . THR A 1 90 ? 9.562 7.612 -9.976 1.00 92.69 90 THR A N 1
ATOM 729 C CA . THR A 1 90 ? 8.588 6.516 -10.005 1.00 92.69 90 THR A CA 1
ATOM 730 C C . THR A 1 90 ? 9.217 5.207 -9.545 1.00 92.69 90 THR A C 1
ATOM 732 O O . THR A 1 90 ? 10.242 4.800 -10.089 1.00 92.69 90 THR A O 1
ATOM 735 N N . LEU A 1 91 ? 8.575 4.516 -8.605 1.00 94.12 91 LEU A N 1
ATOM 736 C CA . LEU A 1 91 ? 8.839 3.113 -8.295 1.00 94.12 91 LEU A CA 1
ATOM 737 C C . LEU A 1 91 ? 7.868 2.246 -9.104 1.00 94.12 91 LEU A C 1
ATOM 739 O O . LEU A 1 91 ? 6.661 2.282 -8.880 1.00 94.12 91 LEU A O 1
ATOM 743 N N . GLN A 1 92 ? 8.383 1.486 -10.062 1.00 96.25 92 GLN A N 1
ATOM 744 C CA . GLN A 1 92 ? 7.614 0.489 -10.799 1.00 96.25 92 GLN A CA 1
ATOM 745 C C . GLN A 1 92 ? 7.618 -0.828 -10.017 1.00 96.25 92 GLN A C 1
ATOM 747 O O . GLN A 1 92 ? 8.681 -1.326 -9.647 1.00 96.25 92 GLN A O 1
ATOM 752 N N . VAL A 1 93 ? 6.432 -1.384 -9.789 1.00 96.06 93 VAL A N 1
ATOM 753 C CA . VAL A 1 93 ? 6.185 -2.669 -9.129 1.00 96.06 93 VAL A CA 1
ATOM 754 C C . VAL A 1 93 ? 5.566 -3.595 -10.170 1.00 96.06 93 VAL A C 1
ATOM 756 O O . VAL A 1 93 ? 4.517 -3.284 -10.727 1.00 96.06 93 VAL A O 1
ATOM 759 N N . SER A 1 94 ? 6.224 -4.707 -10.478 1.00 95.62 94 SER A N 1
ATOM 760 C CA . SER A 1 94 ? 5.755 -5.690 -11.463 1.00 95.62 94 SER A CA 1
ATOM 761 C C . SER A 1 94 ? 5.441 -7.011 -10.772 1.00 95.62 94 SER A C 1
ATOM 763 O O . SER A 1 94 ? 6.328 -7.574 -10.135 1.00 95.62 94 SER A O 1
ATOM 765 N N . ILE A 1 95 ? 4.205 -7.502 -10.873 1.00 95.25 95 ILE A N 1
ATOM 766 C CA . ILE A 1 95 ? 3.753 -8.711 -10.160 1.00 95.25 95 ILE A CA 1
ATOM 767 C C . ILE A 1 95 ? 2.622 -9.435 -10.904 1.00 95.25 95 ILE A C 1
ATOM 769 O O . ILE A 1 95 ? 1.953 -8.842 -11.752 1.00 95.25 95 ILE A O 1
ATOM 773 N N . GLY A 1 96 ? 2.409 -10.716 -10.600 1.00 92.44 96 GLY A N 1
ATOM 774 C CA . GLY A 1 96 ? 1.314 -11.525 -11.128 1.00 92.44 96 GLY A CA 1
ATOM 775 C C . GLY A 1 96 ? -0.089 -10.919 -10.957 1.00 92.44 96 GLY A C 1
ATOM 776 O O . GLY A 1 96 ? -0.321 -10.058 -10.101 1.00 92.44 96 GLY A O 1
ATOM 777 N N . PRO A 1 97 ? -1.061 -11.358 -11.777 1.00 87.31 97 PRO A N 1
ATOM 778 C CA . PRO A 1 97 ? -2.460 -11.021 -11.556 1.00 87.31 97 PRO A CA 1
ATOM 779 C C . PRO A 1 97 ? -2.941 -11.581 -10.217 1.00 87.31 97 PRO A C 1
ATOM 781 O O . PRO A 1 97 ? -2.632 -12.717 -9.871 1.00 87.31 97 PRO A O 1
ATOM 784 N N . GLY A 1 98 ? -3.777 -10.815 -9.515 1.00 74.50 98 GLY A N 1
ATOM 785 C CA . GLY A 1 98 ? -4.575 -11.352 -8.416 1.00 74.50 98 GLY A CA 1
ATOM 786 C C . GLY A 1 98 ? -5.462 -12.516 -8.858 1.00 74.50 98 GLY A C 1
ATOM 787 O O . GLY A 1 98 ? -5.826 -12.639 -10.033 1.00 74.50 98 GLY A O 1
ATOM 788 N N . LEU A 1 99 ? -5.866 -13.344 -7.892 1.00 71.31 99 LEU A N 1
ATOM 789 C CA . LEU A 1 99 ? -6.950 -14.303 -8.096 1.00 71.31 99 LEU A CA 1
ATOM 790 C C . LEU A 1 99 ? -8.184 -13.575 -8.670 1.00 71.31 99 LEU A C 1
ATOM 792 O O . LEU A 1 99 ? -8.483 -12.460 -8.233 1.00 71.31 99 LEU A O 1
ATOM 796 N N . PRO A 1 100 ? -8.930 -14.175 -9.622 1.00 70.88 100 PRO A N 1
ATOM 797 C CA . PRO A 1 100 ? -10.119 -13.549 -10.195 1.00 70.88 100 PRO A CA 1
ATOM 798 C C . PRO A 1 100 ? -11.089 -13.073 -9.111 1.00 70.88 100 PRO A C 1
ATOM 800 O O . PRO A 1 100 ? -11.287 -13.775 -8.121 1.00 70.88 100 PRO A O 1
ATOM 803 N N . SER A 1 101 ? -11.768 -11.942 -9.314 1.00 68.81 101 SER A N 1
ATOM 804 C CA . SER A 1 101 ? -12.720 -11.378 -8.337 1.00 68.81 101 SER A CA 1
ATOM 805 C C . SER A 1 101 ? -13.909 -12.295 -8.005 1.00 68.81 101 SER A C 1
ATOM 807 O O . SER A 1 101 ? -14.583 -12.106 -6.996 1.00 68.81 101 SER A O 1
ATOM 809 N N . SER A 1 102 ? -14.156 -13.325 -8.820 1.00 70.81 102 SER A N 1
ATOM 810 C CA . SER A 1 102 ? -15.113 -14.406 -8.556 1.00 70.81 102 SER A CA 1
ATOM 811 C C . SER A 1 102 ? -14.610 -15.478 -7.577 1.00 70.81 102 SER A C 1
ATOM 813 O O . SER A 1 102 ? -15.373 -16.382 -7.227 1.00 70.81 102 SER A O 1
ATOM 815 N N . THR A 1 103 ? -13.340 -15.434 -7.169 1.00 71.50 103 THR A N 1
ATOM 816 C CA . THR A 1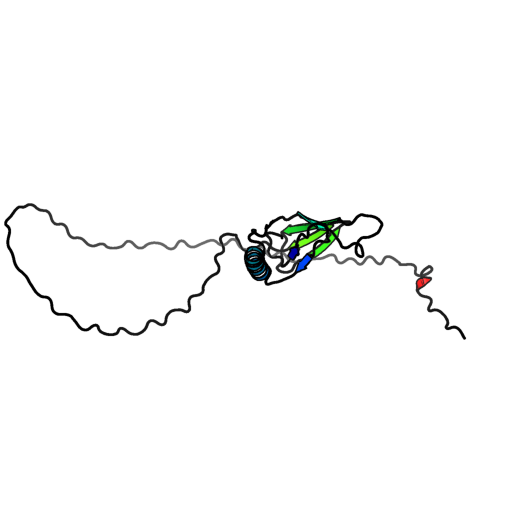 103 ? -12.720 -16.441 -6.300 1.00 71.50 103 THR A CA 1
ATOM 817 C C . THR A 1 103 ? -13.290 -16.324 -4.896 1.00 71.50 103 THR A C 1
ATOM 819 O O . THR A 1 103 ? -13.007 -15.384 -4.159 1.00 71.50 103 THR A O 1
ATOM 822 N N . ARG A 1 104 ? -14.121 -17.294 -4.518 1.00 75.06 104 ARG A N 1
ATOM 823 C CA . ARG A 1 104 ? -14.664 -17.387 -3.162 1.00 75.06 104 ARG A CA 1
ATOM 824 C C . ARG A 1 104 ? -13.669 -18.132 -2.272 1.00 75.06 104 ARG A C 1
ATOM 826 O O . ARG A 1 104 ? -13.230 -19.208 -2.683 1.00 75.06 104 ARG A O 1
ATOM 833 N N . PRO A 1 105 ? -13.374 -17.646 -1.052 1.00 62.72 105 PRO A N 1
ATOM 834 C CA . PRO A 1 105 ? -12.639 -18.425 -0.066 1.00 62.72 105 PRO A CA 1
ATOM 835 C C . PRO A 1 105 ? -13.354 -19.757 0.158 1.00 62.72 105 PRO A C 1
ATOM 837 O O . PRO A 1 105 ? -14.517 -19.797 0.575 1.00 62.72 105 PRO A O 1
ATOM 840 N N . SER A 1 106 ? -12.686 -20.865 -0.155 1.00 60.75 106 SER A N 1
ATOM 841 C CA . SER A 1 106 ? -13.249 -22.183 0.092 1.00 60.75 106 SER A CA 1
ATOM 842 C C . SER A 1 106 ? -13.221 -22.450 1.592 1.00 60.75 106 SER A C 1
ATOM 844 O O . SER A 1 106 ? -12.214 -22.919 2.122 1.00 60.75 106 SER A O 1
ATOM 846 N N . HIS A 1 107 ? -14.344 -22.211 2.276 1.00 60.03 107 HIS A N 1
ATOM 847 C CA . HIS A 1 107 ? -14.616 -22.868 3.552 1.00 60.03 107 HIS A CA 1
ATOM 848 C C . HIS A 1 107 ? -14.673 -24.373 3.290 1.00 60.03 107 HIS A C 1
ATOM 850 O O . HIS A 1 107 ? -15.733 -24.932 2.992 1.00 60.03 107 HIS A O 1
ATOM 856 N N . GLN A 1 108 ? -13.511 -25.018 3.367 1.00 54.62 108 GLN A N 1
ATOM 857 C CA . GLN A 1 108 ? -13.352 -26.454 3.244 1.00 54.62 108 GLN A CA 1
ATOM 858 C C . GLN A 1 108 ? -13.990 -27.083 4.484 1.00 54.62 108 GLN A C 1
ATOM 860 O O . GLN A 1 108 ? -13.330 -27.365 5.482 1.00 54.62 108 GLN A O 1
ATOM 865 N N . ARG A 1 109 ? -15.320 -27.241 4.451 1.00 57.28 109 ARG A N 1
ATOM 866 C CA . ARG A 1 109 ? -16.042 -27.994 5.472 1.00 57.28 109 ARG A CA 1
ATOM 867 C C . ARG A 1 109 ? -15.448 -29.392 5.468 1.00 57.28 109 ARG A C 1
ATOM 869 O O . ARG A 1 109 ? -15.620 -30.122 4.492 1.00 57.28 109 ARG A O 1
ATOM 876 N N . LEU A 1 110 ? -14.755 -29.727 6.557 1.00 61.75 110 LEU A N 1
ATOM 877 C CA . LEU A 1 110 ? -14.302 -31.080 6.849 1.00 61.75 110 LEU A CA 1
ATOM 878 C C . LEU A 1 110 ? -15.457 -32.036 6.519 1.00 61.75 110 LEU A C 1
ATOM 880 O O . LEU A 1 110 ? -16.586 -31.764 6.949 1.00 61.75 110 LEU A O 1
ATOM 884 N N . PRO A 1 111 ? -15.228 -33.091 5.717 1.00 60.28 111 PRO A N 1
ATOM 885 C CA . PRO A 1 111 ? -16.305 -33.970 5.300 1.00 60.28 111 PRO A CA 1
ATOM 886 C C . PRO A 1 111 ? -16.949 -34.553 6.551 1.00 60.28 111 PRO A C 1
ATOM 888 O O . PRO A 1 111 ? -16.314 -35.304 7.290 1.00 60.28 111 PRO A O 1
ATOM 891 N N . ALA A 1 112 ? -18.208 -34.178 6.794 1.00 59.88 112 ALA A N 1
ATOM 892 C CA . ALA A 1 112 ? -18.976 -34.709 7.904 1.00 59.88 112 ALA A CA 1
ATOM 893 C C . ALA A 1 112 ? -18.976 -36.231 7.769 1.00 59.88 112 ALA A C 1
ATOM 895 O O . ALA A 1 112 ? -19.535 -36.779 6.810 1.00 59.88 112 ALA A O 1
ATOM 896 N N . THR A 1 113 ? -18.304 -36.905 8.702 1.00 57.38 113 THR A N 1
ATOM 897 C CA . THR A 1 113 ? -18.288 -38.360 8.764 1.00 57.38 113 THR A CA 1
ATOM 898 C C . THR A 1 113 ? -19.742 -38.806 8.819 1.00 57.38 113 THR A C 1
ATOM 900 O O . THR A 1 113 ? -20.505 -38.377 9.686 1.00 57.38 113 THR A O 1
ATOM 903 N N . LYS A 1 114 ? -20.176 -39.593 7.825 1.00 54.50 114 LYS A N 1
ATOM 904 C CA . LYS A 1 114 ? -21.568 -40.045 7.733 1.00 54.50 114 LYS A CA 1
ATOM 905 C C . LYS A 1 114 ? -21.844 -41.002 8.888 1.00 54.50 114 LYS A C 1
ATOM 907 O O . LYS A 1 114 ? -21.657 -42.209 8.754 1.00 54.50 114 LYS A O 1
ATOM 912 N N . GLY A 1 115 ? -22.271 -40.436 10.016 1.00 46.88 115 GLY A N 1
ATOM 913 C CA . GLY A 1 115 ? -22.683 -41.172 11.200 1.00 46.88 115 GLY A CA 1
ATOM 914 C C . GLY A 1 115 ? -23.712 -42.234 10.825 1.00 46.88 115 GLY A C 1
ATOM 915 O O . GLY A 1 115 ? -24.643 -41.971 10.059 1.00 46.88 115 GLY A O 1
ATOM 916 N N . GLY A 1 116 ? -23.501 -43.448 11.334 1.00 48.00 116 GLY A N 1
ATOM 917 C CA . GLY A 1 116 ? -24.351 -44.595 11.041 1.00 48.00 116 GLY A CA 1
ATOM 918 C C . GLY A 1 116 ? -25.820 -44.324 11.373 1.00 48.00 116 GLY A C 1
ATOM 919 O O . GLY A 1 116 ? -26.147 -43.612 12.323 1.00 48.00 116 GLY A O 1
ATOM 920 N N . LYS A 1 117 ? -26.713 -44.912 10.572 1.00 46.03 117 LYS A N 1
ATOM 921 C CA . LYS A 1 117 ? -28.167 -44.798 10.733 1.00 46.03 117 LYS A CA 1
ATOM 922 C C . LYS A 1 117 ? -28.575 -45.219 12.151 1.00 46.03 117 LYS A C 1
ATOM 924 O O . LYS A 1 117 ? -28.453 -46.392 12.492 1.00 46.03 117 LYS A O 1
ATOM 929 N N . ARG A 1 118 ? -29.130 -44.297 12.943 1.00 53.12 118 ARG A N 1
ATOM 930 C CA . ARG A 1 118 ? -29.913 -44.648 14.138 1.00 53.12 118 ARG A CA 1
ATOM 931 C C . ARG A 1 118 ? -31.314 -45.066 13.668 1.00 53.12 118 ARG A C 1
ATOM 933 O O . ARG A 1 118 ? -31.954 -44.255 12.996 1.00 53.12 118 ARG A O 1
ATOM 940 N N . PRO A 1 119 ? -31.801 -46.288 13.955 1.00 46.53 119 PRO A N 1
ATOM 941 C CA . PRO A 1 119 ? -33.175 -46.665 13.636 1.00 46.53 119 PRO A CA 1
ATOM 942 C C . PRO A 1 119 ? -34.153 -45.794 14.433 1.00 46.53 119 PRO A C 1
ATOM 944 O O . PRO A 1 119 ? -34.024 -45.674 15.651 1.00 46.53 119 PRO A O 1
ATOM 947 N N . GLY A 1 120 ? -35.104 -45.158 13.749 1.00 45.16 120 GLY A N 1
ATOM 948 C CA . GLY A 1 120 ? -36.151 -44.375 14.401 1.00 45.16 120 GLY A CA 1
ATOM 949 C C . GLY A 1 120 ? -37.211 -45.283 15.020 1.00 45.16 120 GLY A C 1
ATOM 950 O O . GLY A 1 120 ? -37.650 -46.238 14.381 1.00 45.16 120 GLY A O 1
ATOM 951 N N . LEU A 1 121 ? -37.641 -44.971 16.245 1.00 46.25 121 LEU A N 1
ATOM 952 C CA . LEU A 1 121 ? -38.833 -45.580 16.833 1.00 46.25 121 LEU A CA 1
ATOM 953 C C . LEU A 1 121 ? -40.066 -45.078 16.067 1.00 46.25 121 LEU A C 1
ATOM 955 O O . LEU A 1 121 ? -40.208 -43.878 15.831 1.00 46.25 121 LEU A O 1
ATOM 959 N N . ALA A 1 122 ? -40.951 -45.994 15.676 1.00 47.09 122 ALA A N 1
ATOM 960 C CA . ALA A 1 122 ? -42.192 -45.651 14.993 1.00 47.09 122 ALA A CA 1
ATOM 961 C C . ALA A 1 122 ? -43.225 -45.085 15.981 1.00 47.09 122 ALA A C 1
ATOM 963 O O . ALA A 1 122 ? -43.473 -45.679 17.029 1.00 47.09 122 ALA A O 1
ATOM 964 N N . ALA A 1 123 ? -43.856 -43.965 15.624 1.00 50.16 123 ALA A N 1
ATOM 965 C CA . ALA A 1 123 ? -45.033 -43.451 16.321 1.00 50.16 123 ALA A CA 1
ATOM 966 C C . ALA A 1 123 ? -46.319 -44.074 15.731 1.00 50.16 123 ALA A C 1
ATOM 968 O O . ALA A 1 123 ? -46.402 -44.216 14.507 1.00 50.16 123 ALA A O 1
ATOM 969 N N . PRO A 1 124 ? -47.318 -44.447 16.553 1.00 47.12 124 PRO A N 1
ATOM 970 C CA . PRO A 1 124 ? -48.565 -45.033 16.067 1.00 47.12 124 PRO A CA 1
ATOM 971 C C . PRO A 1 124 ? -49.511 -43.975 15.479 1.00 47.12 124 PRO A C 1
ATOM 973 O O . PRO A 1 124 ? -49.626 -42.859 15.987 1.00 47.12 124 PRO A O 1
ATOM 976 N N . SER A 1 125 ? -50.220 -44.346 14.414 1.00 41.53 125 SER A N 1
ATOM 977 C CA . SER A 1 125 ? -51.220 -43.514 13.744 1.00 41.53 125 SER A CA 1
ATOM 978 C C . SER A 1 125 ? -52.617 -43.703 14.344 1.00 41.53 125 SER A C 1
ATOM 980 O O . SER A 1 125 ? -53.112 -44.823 14.451 1.00 41.53 125 SER A O 1
ATOM 982 N N . TYR A 1 126 ? -53.297 -42.598 14.655 1.00 44.06 126 TYR A N 1
ATOM 983 C CA . TYR A 1 126 ? -54.735 -42.607 14.929 1.00 44.06 126 TYR A CA 1
ATOM 984 C C . TYR A 1 126 ? -55.513 -42.365 13.631 1.00 44.06 126 TYR A C 1
ATOM 986 O O . TYR A 1 126 ? -55.276 -41.385 12.925 1.00 44.06 126 TYR A O 1
ATOM 994 N N . GLN A 1 127 ? -56.441 -43.267 13.310 1.00 43.78 127 GLN A N 1
ATOM 995 C CA . GLN A 1 127 ? -57.398 -43.091 12.217 1.00 43.78 127 GLN A CA 1
ATOM 996 C C . GLN A 1 127 ? -58.628 -42.329 12.719 1.00 43.78 127 GLN A C 1
ATOM 998 O O . GLN A 1 127 ? -59.181 -42.679 13.759 1.00 43.78 127 GLN A O 1
ATOM 1003 N N . GLN A 1 128 ? -59.117 -41.363 11.940 1.00 42.88 128 GLN A N 1
ATOM 1004 C CA . GLN A 1 128 ? -60.444 -40.780 12.141 1.00 42.88 128 GLN A CA 1
ATOM 1005 C C . GLN A 1 128 ? -61.211 -40.767 10.814 1.00 42.88 128 GLN A C 1
ATOM 1007 O O . GLN A 1 128 ? -60.690 -40.361 9.777 1.00 42.88 128 GLN A O 1
ATOM 1012 N N . GLN A 1 129 ? -62.440 -41.281 10.846 1.00 44.19 129 GLN A N 1
ATOM 1013 C CA . GLN A 1 129 ? -63.327 -41.409 9.689 1.00 44.19 129 GLN A CA 1
ATOM 1014 C C . GLN A 1 129 ? -64.224 -40.175 9.541 1.00 44.19 129 GLN A C 1
ATOM 1016 O O . GLN A 1 129 ? -64.691 -39.642 10.546 1.00 44.19 129 GLN A O 1
ATOM 1021 N N . SER A 1 130 ? -64.583 -39.818 8.302 1.00 41.34 130 SER A N 1
ATOM 1022 C CA . SER A 1 130 ? -65.937 -39.362 7.921 1.00 41.34 130 SER A CA 1
ATOM 1023 C C . SER A 1 130 ? -66.111 -39.364 6.394 1.00 41.34 130 SER A C 1
ATOM 1025 O O . SER A 1 130 ? -65.136 -39.262 5.653 1.00 41.34 130 SER A O 1
ATOM 1027 N N . ARG A 1 131 ? -67.349 -39.566 5.921 1.00 35.06 131 ARG A N 1
ATOM 1028 C CA . ARG A 1 131 ? -67.706 -39.840 4.510 1.00 35.06 131 ARG A CA 1
ATOM 1029 C C . ARG A 1 131 ? -68.232 -38.602 3.766 1.00 35.06 131 ARG A C 1
ATOM 1031 O O . ARG A 1 131 ? -68.929 -37.788 4.358 1.00 35.06 131 ARG A O 1
ATOM 1038 N N . GLY A 1 132 ? -68.039 -38.576 2.443 1.00 36.78 132 GLY A N 1
ATOM 1039 C CA . GLY A 1 132 ? -68.781 -37.750 1.475 1.00 36.78 132 GLY A CA 1
ATOM 1040 C C . GLY A 1 132 ? -68.758 -38.407 0.074 1.00 36.78 132 GLY A C 1
ATOM 1041 O O . GLY A 1 132 ? -67.734 -39.009 -0.255 1.00 36.78 132 GLY A O 1
ATOM 1042 N N . PRO A 1 133 ? -69.846 -38.392 -0.731 1.00 48.97 133 PRO A N 1
ATOM 1043 C CA . PRO A 1 133 ? -69.932 -39.191 -1.965 1.00 48.97 133 PRO A CA 1
ATOM 1044 C C . PRO A 1 133 ? -69.659 -38.428 -3.284 1.00 48.97 133 PRO A C 1
ATOM 1046 O O . PRO A 1 133 ? -70.124 -37.312 -3.451 1.00 48.97 133 PRO A O 1
ATOM 1049 N N . GLN A 1 134 ? -68.965 -39.121 -4.208 1.00 43.56 134 GLN A N 1
ATOM 1050 C CA . GLN A 1 134 ? -68.963 -39.077 -5.698 1.00 43.56 134 GLN A CA 1
ATOM 1051 C C . GLN A 1 134 ? -69.099 -37.708 -6.419 1.00 43.56 134 GLN A C 1
ATOM 1053 O O . GLN A 1 134 ? -70.047 -36.965 -6.214 1.00 43.56 134 GLN A O 1
ATOM 1058 N N . GLN A 1 135 ? -68.220 -37.340 -7.362 1.00 40.28 135 GLN A N 1
ATOM 1059 C CA . GLN A 1 135 ? -68.012 -37.923 -8.713 1.00 40.28 135 GLN A CA 1
ATOM 1060 C C . GLN A 1 135 ? -66.729 -37.320 -9.365 1.00 40.28 135 GLN A C 1
ATOM 1062 O O . GLN A 1 135 ? -66.244 -36.320 -8.850 1.00 40.28 135 GLN A O 1
ATOM 1067 N N . ASN A 1 136 ? -66.151 -37.741 -10.509 1.00 36.91 136 ASN A N 1
ATOM 1068 C CA . ASN A 1 136 ? -66.093 -38.980 -11.329 1.00 36.91 136 ASN A CA 1
ATOM 1069 C C . ASN A 1 136 ? -65.019 -38.744 -12.458 1.00 36.91 136 ASN A C 1
ATOM 1071 O O . ASN A 1 136 ? -64.493 -37.639 -12.532 1.00 36.91 136 ASN A O 1
ATOM 1075 N N . LEU A 1 137 ? -64.734 -39.721 -13.345 1.00 37.84 137 LEU A N 1
ATOM 1076 C CA . LEU A 1 137 ? -63.871 -39.656 -14.562 1.00 37.84 137 LEU A CA 1
ATOM 1077 C C . LEU A 1 137 ? -62.350 -39.437 -14.305 1.00 37.84 137 LEU A C 1
ATOM 1079 O O . LEU A 1 137 ? -61.920 -38.381 -13.867 1.00 37.84 137 LEU A O 1
ATOM 1083 N N . SER A 1 138 ? -61.493 -40.471 -14.403 1.00 37.84 138 SER A N 1
ATOM 1084 C CA . SER A 1 138 ? -60.792 -40.974 -15.621 1.00 37.84 138 SER A CA 1
ATOM 1085 C C . SER A 1 138 ? -59.755 -39.981 -16.194 1.00 37.84 138 SER A C 1
ATOM 1087 O O . SER A 1 138 ? -60.099 -38.830 -16.409 1.00 37.84 138 SER A O 1
ATOM 1089 N N . ILE A 1 139 ? -58.493 -40.309 -16.509 1.00 39.78 139 ILE A N 1
ATOM 1090 C CA . ILE A 1 139 ? -57.903 -41.537 -17.084 1.00 39.78 139 ILE A CA 1
ATOM 1091 C C . ILE A 1 139 ? -56.515 -41.831 -16.469 1.00 39.78 139 ILE A C 1
ATOM 1093 O O . ILE A 1 139 ? -55.806 -40.930 -16.031 1.00 39.78 139 ILE A O 1
ATOM 1097 N N . ALA A 1 140 ? -56.100 -43.101 -16.478 1.00 40.84 140 ALA A N 1
ATOM 1098 C CA . ALA A 1 140 ? -54.746 -43.518 -16.110 1.00 40.84 140 ALA A CA 1
ATOM 1099 C C . ALA A 1 140 ? -53.778 -43.493 -17.305 1.00 40.84 140 ALA A C 1
ATOM 1101 O O . ALA A 1 140 ? -54.153 -43.924 -18.392 1.00 40.84 140 ALA A O 1
ATOM 1102 N N . GLN A 1 141 ? -52.493 -43.200 -17.068 1.00 42.88 141 GLN A N 1
ATOM 1103 C 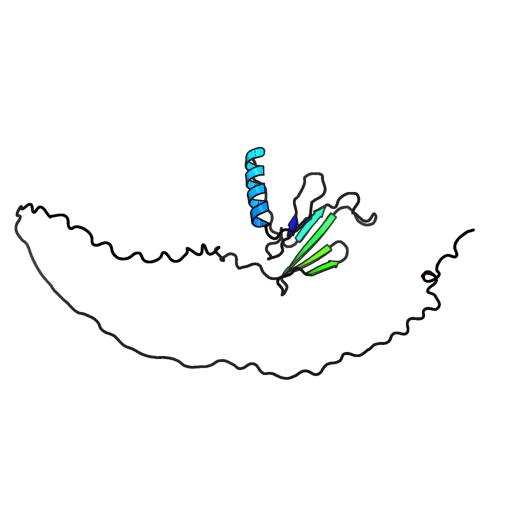CA . GLN A 1 141 ? -51.426 -43.914 -17.782 1.00 42.88 141 GLN A CA 1
ATOM 1104 C C . GLN A 1 141 ? -50.118 -44.011 -16.980 1.00 42.88 141 GLN A C 1
ATOM 1106 O O . GLN A 1 141 ? -49.640 -43.056 -16.375 1.00 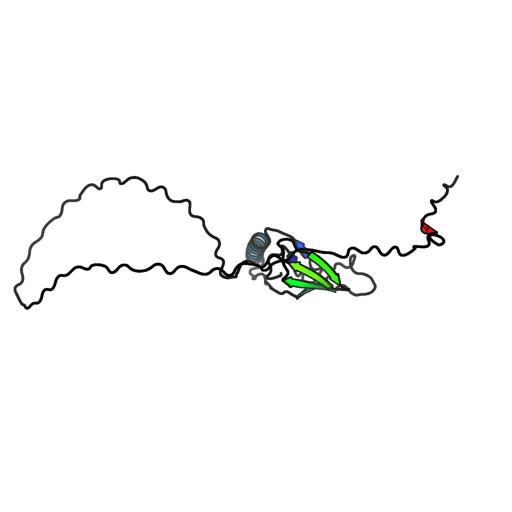42.88 141 GLN A O 1
ATOM 1111 N N . ARG A 1 142 ? -49.563 -45.228 -16.962 1.00 36.44 142 ARG A N 1
ATOM 1112 C CA . ARG A 1 142 ? -48.263 -45.600 -16.382 1.00 36.44 142 ARG A CA 1
ATOM 1113 C C . ARG A 1 142 ? -47.224 -45.717 -17.503 1.00 36.44 142 ARG A C 1
ATOM 1115 O O . ARG A 1 142 ? -47.571 -46.180 -18.5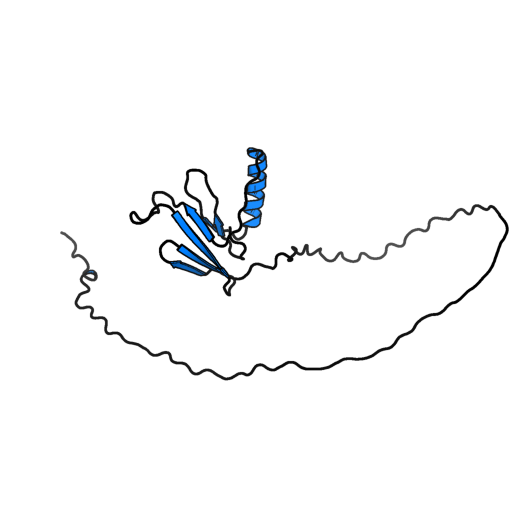82 1.00 36.44 142 ARG A O 1
ATOM 1122 N N . GLY A 1 143 ? -45.947 -45.487 -17.192 1.00 36.09 143 GLY A N 1
ATOM 1123 C CA . GLY A 1 143 ? -44.804 -45.905 -18.027 1.00 36.09 143 GLY A CA 1
ATOM 1124 C C . GLY A 1 143 ? -43.613 -44.959 -17.855 1.00 36.09 143 GLY A C 1
ATOM 1125 O O . GLY A 1 143 ? -43.667 -43.832 -18.317 1.00 36.09 143 GLY A O 1
ATOM 1126 N N . ARG A 1 144 ? -42.619 -45.250 -17.004 1.00 38.19 144 ARG A N 1
ATOM 1127 C CA . ARG A 1 144 ? -41.445 -46.126 -17.240 1.00 38.19 144 ARG A CA 1
ATOM 1128 C C . ARG A 1 144 ? -40.632 -45.783 -18.502 1.00 38.19 144 ARG A C 1
ATOM 1130 O O . ARG A 1 144 ? -41.029 -46.102 -19.613 1.00 38.19 144 ARG A O 1
ATOM 1137 N N . SER A 1 145 ? -39.440 -45.232 -18.260 1.00 38.91 145 SER A N 1
ATOM 1138 C CA . SER A 1 145 ? -38.264 -45.170 -19.149 1.00 38.91 145 SER A CA 1
ATOM 1139 C C . SER A 1 145 ? -37.796 -46.586 -19.580 1.00 38.91 145 SER A C 1
ATOM 1141 O O . SER A 1 145 ? -38.202 -47.547 -18.915 1.00 38.91 145 SER A O 1
ATOM 1143 N N . PRO A 1 146 ? -36.907 -46.759 -20.596 1.00 49.09 146 PRO A N 1
ATOM 1144 C CA . PRO A 1 146 ? -35.482 -46.421 -20.400 1.00 49.09 146 PRO A CA 1
ATOM 1145 C C . PRO A 1 146 ? -34.624 -46.009 -21.634 1.00 49.09 146 PRO A C 1
ATOM 1147 O O . PRO A 1 146 ? -34.860 -46.406 -22.764 1.00 49.09 146 PRO A O 1
ATOM 1150 N N . SER A 1 147 ? -33.532 -45.295 -21.323 1.00 42.25 147 SER A N 1
ATOM 1151 C CA . SER A 1 147 ? -32.177 -45.333 -21.927 1.00 42.25 147 SER A CA 1
ATOM 1152 C C . SER A 1 147 ? -31.938 -45.360 -23.451 1.00 42.25 147 SER A C 1
ATOM 1154 O O . SER A 1 147 ? -32.215 -46.351 -24.120 1.00 42.25 147 SER A O 1
ATOM 1156 N N . SER A 1 148 ? -31.099 -44.424 -23.912 1.00 42.53 148 SER A N 1
ATOM 1157 C CA . SER A 1 148 ? -30.175 -44.620 -25.044 1.00 42.53 148 SER A CA 1
ATOM 1158 C C . SER A 1 148 ? -28.741 -44.233 -24.646 1.00 42.53 148 SER A C 1
ATOM 1160 O O . SER A 1 148 ? -28.501 -43.117 -24.187 1.00 42.53 148 SER A O 1
ATOM 1162 N N . LYS A 1 149 ? -27.781 -45.155 -24.813 1.00 41.72 149 LYS A N 1
ATOM 1163 C CA . LYS A 1 149 ? -26.333 -44.913 -24.653 1.00 41.72 149 LYS A CA 1
ATOM 1164 C C . LYS A 1 149 ? -25.706 -44.594 -26.013 1.00 41.72 149 LYS A C 1
ATOM 1166 O O . LYS A 1 149 ? -25.934 -45.369 -26.931 1.00 41.72 149 LYS A O 1
ATOM 1171 N N . SER A 1 150 ? -24.842 -43.580 -26.081 1.00 38.06 150 SER A N 1
ATOM 1172 C CA . SER A 1 150 ? -23.759 -43.354 -27.072 1.00 38.06 150 SER A CA 1
ATOM 1173 C C . SER A 1 150 ? -23.364 -41.868 -27.014 1.00 38.06 150 SER A C 1
ATOM 1175 O O . SER A 1 150 ? -24.211 -41.042 -26.702 1.00 38.06 150 SER A O 1
ATOM 1177 N N . SER A 1 151 ? -22.136 -41.430 -27.288 1.00 45.53 151 SER A N 1
ATOM 1178 C CA . SER A 1 151 ? -20.898 -42.141 -27.643 1.00 45.53 151 SER A CA 1
ATOM 1179 C C . SER A 1 151 ? -19.694 -41.280 -27.254 1.00 45.53 151 SER A C 1
ATOM 1181 O O . SER A 1 151 ? -19.749 -40.056 -27.340 1.00 45.53 151 SER A O 1
ATOM 1183 N N . PHE A 1 152 ? -18.583 -41.919 -26.884 1.00 39.06 152 PHE A N 1
ATOM 1184 C CA . PHE A 1 152 ? -17.290 -41.248 -26.747 1.00 39.06 152 PHE A CA 1
ATOM 1185 C C . PHE A 1 152 ? -16.860 -40.640 -28.091 1.00 39.06 152 PHE A C 1
ATOM 1187 O O . PHE A 1 152 ? -16.820 -41.353 -29.093 1.00 39.06 152 PHE A O 1
ATOM 1194 N N . VAL A 1 153 ? -16.449 -39.370 -28.098 1.00 48.34 153 VAL A N 1
ATOM 1195 C CA . VAL A 1 153 ? -15.683 -38.778 -29.206 1.00 48.34 153 VAL A CA 1
ATOM 1196 C C . VAL A 1 153 ? -14.238 -38.599 -28.747 1.00 48.34 153 VAL A C 1
ATOM 1198 O O . VAL A 1 153 ? -13.969 -38.039 -27.687 1.00 48.34 153 VAL A O 1
ATOM 1201 N N . LYS A 1 154 ? -13.308 -39.141 -29.536 1.00 43.41 154 LYS A N 1
ATOM 1202 C CA . LYS A 1 154 ? -11.881 -39.259 -29.220 1.00 43.41 154 LYS A CA 1
ATOM 1203 C C . LYS A 1 154 ? -11.064 -38.388 -30.176 1.00 43.41 154 LYS A C 1
ATOM 1205 O O . LYS A 1 154 ? -11.147 -38.564 -31.388 1.00 43.41 154 LYS A O 1
ATOM 1210 N N . GLY A 1 155 ? -10.210 -37.530 -29.618 1.00 38.81 155 GLY A N 1
ATOM 1211 C CA . GLY A 1 155 ? -9.252 -36.695 -30.353 1.00 38.81 155 GLY A CA 1
ATOM 1212 C C . GLY A 1 155 ? -9.660 -35.215 -30.442 1.00 38.81 155 GLY A C 1
ATOM 1213 O O . GLY A 1 155 ? -10.835 -34.892 -30.354 1.00 38.81 155 GLY A O 1
ATOM 1214 N N . ARG A 1 156 ? -8.725 -34.272 -30.612 1.00 44.16 156 ARG A N 1
ATOM 1215 C CA . ARG A 1 156 ? -7.272 -34.414 -30.848 1.00 44.16 156 ARG A CA 1
ATOM 1216 C C . ARG A 1 156 ? -6.511 -33.324 -30.082 1.00 44.16 156 ARG A C 1
ATOM 1218 O O . ARG A 1 156 ? -6.876 -32.158 -30.165 1.00 44.16 156 ARG A O 1
ATOM 1225 N N . THR A 1 157 ? -5.435 -33.689 -29.391 1.00 57.94 157 THR A N 1
ATOM 1226 C CA . THR A 1 157 ? -4.461 -32.737 -28.832 1.00 57.94 157 THR A CA 1
ATOM 1227 C C . THR A 1 157 ? -3.478 -32.295 -29.923 1.00 57.94 157 THR A C 1
ATOM 1229 O O . THR A 1 157 ? -2.854 -33.173 -30.525 1.00 57.94 157 THR A O 1
ATOM 1232 N N . PRO A 1 158 ? -3.273 -30.990 -30.179 1.00 54.53 158 PRO A N 1
ATOM 1233 C CA . PRO A 1 158 ? -2.145 -30.534 -30.983 1.00 54.53 158 PRO A CA 1
ATOM 1234 C C . PRO A 1 158 ? -0.848 -30.638 -30.164 1.00 54.53 158 PRO A C 1
ATOM 1236 O O . PRO A 1 158 ? -0.765 -30.152 -29.037 1.00 54.53 158 PRO A O 1
ATOM 1239 N N . SER A 1 159 ? 0.163 -31.301 -30.721 1.00 59.47 159 SER A N 1
ATOM 1240 C CA . SER A 1 159 ? 1.473 -31.497 -30.094 1.00 59.47 159 SER A CA 1
ATOM 1241 C C . SER A 1 159 ? 2.357 -30.251 -30.196 1.00 59.47 159 SER A C 1
ATOM 1243 O O . SER A 1 159 ? 2.481 -29.662 -31.268 1.00 59.47 159 SER A O 1
ATOM 1245 N N . LEU A 1 160 ? 3.038 -29.902 -29.102 1.00 57.12 160 LEU A N 1
ATOM 1246 C CA . LEU A 1 160 ? 4.080 -28.872 -29.080 1.00 57.12 160 LEU A CA 1
ATOM 1247 C C . LEU A 1 160 ? 5.288 -29.291 -29.933 1.00 57.12 160 LEU A C 1
ATOM 1249 O O . LEU A 1 160 ? 5.837 -30.377 -29.754 1.00 57.12 160 LEU A O 1
ATOM 1253 N N . HIS A 1 161 ? 5.744 -28.405 -30.819 1.00 56.41 161 HIS A N 1
ATOM 1254 C CA . HIS A 1 161 ? 7.002 -28.589 -31.541 1.00 56.41 161 HIS A CA 1
ATOM 1255 C C . HIS A 1 161 ? 8.188 -28.216 -30.646 1.00 56.41 161 HIS A C 1
ATOM 1257 O O . HIS A 1 161 ? 8.418 -27.035 -30.385 1.00 56.41 161 HIS A O 1
ATOM 1263 N N . SER A 1 162 ? 8.994 -29.196 -30.235 1.00 54.22 162 SER A N 1
ATOM 1264 C CA . SER A 1 162 ? 10.327 -28.912 -29.707 1.00 54.22 162 SER A CA 1
ATOM 1265 C C . SER A 1 162 ? 11.299 -28.666 -30.869 1.00 54.22 162 SER A C 1
ATOM 1267 O O . SER A 1 162 ? 11.567 -29.538 -31.694 1.00 54.22 162 SER A O 1
ATOM 1269 N N . LYS A 1 163 ? 11.858 -27.455 -30.939 1.00 52.97 163 LYS A N 1
ATOM 1270 C CA . LYS A 1 163 ? 13.098 -27.185 -31.678 1.00 52.97 163 LYS A CA 1
ATOM 1271 C C . LYS A 1 163 ? 14.096 -26.543 -30.726 1.00 52.97 163 LYS A C 1
ATOM 1273 O O . LYS A 1 163 ? 13.748 -25.664 -29.946 1.00 52.97 163 LYS A O 1
ATOM 1278 N N . GLY A 1 164 ? 15.305 -27.096 -30.736 1.00 43.97 164 GLY A N 1
ATOM 1279 C CA . GLY A 1 164 ? 16.285 -26.912 -29.673 1.00 43.97 164 GLY A CA 1
ATOM 1280 C C . GLY A 1 164 ? 17.022 -25.576 -29.696 1.00 43.97 164 GLY A C 1
ATOM 1281 O O . GLY A 1 164 ? 16.952 -24.795 -30.642 1.00 43.97 164 GLY A O 1
ATOM 1282 N N . ALA A 1 165 ? 17.782 -25.367 -28.626 1.00 52.50 165 ALA A N 1
ATOM 1283 C CA . ALA A 1 165 ? 18.652 -24.220 -28.433 1.00 52.50 165 ALA A CA 1
ATOM 1284 C C . ALA A 1 165 ? 19.765 -24.111 -29.491 1.00 52.50 165 ALA A C 1
ATOM 1286 O O . ALA A 1 165 ? 20.267 -25.118 -29.994 1.00 52.50 165 ALA A O 1
ATOM 1287 N N . LYS A 1 166 ? 20.249 -22.880 -29.695 1.00 49.47 166 LYS A N 1
ATOM 1288 C CA . LYS A 1 166 ? 21.682 -22.553 -29.811 1.00 49.47 166 LYS A CA 1
ATOM 1289 C C . LYS A 1 166 ? 21.876 -21.057 -29.551 1.00 49.47 166 LYS A C 1
ATOM 1291 O O . LYS A 1 166 ? 21.164 -20.230 -30.109 1.00 49.47 166 LYS A O 1
ATOM 1296 N N . GLY A 1 167 ? 22.772 -20.729 -28.623 1.00 49.53 167 GLY A N 1
ATOM 1297 C CA . GLY A 1 167 ? 22.856 -19.392 -28.027 1.00 49.53 167 GLY A CA 1
ATOM 1298 C C . GLY A 1 167 ? 23.880 -18.461 -28.675 1.00 49.53 167 GLY A C 1
ATOM 1299 O O . GLY A 1 167 ? 24.610 -18.845 -29.588 1.00 49.53 167 GLY A O 1
ATOM 1300 N N . LYS A 1 168 ? 23.980 -17.248 -28.118 1.00 50.72 168 LYS A N 1
ATOM 1301 C CA . LYS A 1 168 ? 25.143 -16.356 -28.236 1.00 50.72 168 LYS A CA 1
ATOM 1302 C C . LYS A 1 168 ? 25.358 -15.588 -26.929 1.00 50.72 168 LYS A C 1
ATOM 1304 O O . LYS A 1 168 ? 24.979 -14.430 -26.817 1.00 50.72 168 LYS A O 1
ATOM 1309 N N . ALA A 1 169 ? 26.025 -16.218 -25.964 1.00 47.44 169 ALA A N 1
ATOM 1310 C CA . ALA A 1 169 ? 26.780 -15.464 -24.970 1.00 47.44 169 ALA A CA 1
ATOM 1311 C C . ALA A 1 169 ? 28.094 -15.037 -25.638 1.00 47.44 169 ALA A C 1
ATOM 1313 O O . ALA A 1 169 ? 29.012 -15.846 -25.783 1.00 47.44 169 ALA A O 1
ATOM 1314 N N . ARG A 1 170 ? 28.168 -13.793 -26.120 1.00 48.56 170 ARG A N 1
ATOM 1315 C CA . ARG A 1 170 ? 29.441 -13.190 -26.524 1.00 48.56 170 ARG A CA 1
ATOM 1316 C C . ARG A 1 170 ? 29.918 -12.283 -25.402 1.00 48.56 170 ARG A C 1
ATOM 1318 O O . ARG A 1 170 ? 29.206 -11.374 -24.998 1.00 48.56 170 ARG A O 1
ATOM 1325 N N . ARG A 1 171 ? 31.125 -12.579 -24.919 1.00 49.62 171 ARG A N 1
ATOM 1326 C CA . ARG A 1 171 ? 31.935 -11.651 -24.131 1.00 49.62 171 ARG A CA 1
ATOM 1327 C C . ARG A 1 171 ? 32.081 -10.371 -24.946 1.00 49.62 171 ARG A C 1
ATOM 1329 O O . ARG A 1 171 ? 32.422 -10.469 -26.125 1.00 49.62 171 ARG A O 1
ATOM 1336 N N . ASP A 1 172 ? 31.895 -9.227 -24.308 1.00 41.28 172 ASP A N 1
ATOM 1337 C CA . ASP A 1 172 ? 32.615 -8.031 -24.713 1.00 41.28 172 ASP A CA 1
ATOM 1338 C C . ASP A 1 172 ? 33.516 -7.633 -23.548 1.00 41.28 172 ASP A C 1
ATOM 1340 O O . ASP A 1 172 ? 33.069 -7.510 -22.406 1.00 41.28 172 ASP A O 1
ATOM 1344 N N . SER A 1 173 ? 34.811 -7.578 -23.824 1.00 47.69 173 SER A N 1
ATOM 1345 C CA . SER A 1 173 ? 35.857 -7.331 -22.838 1.00 47.69 173 SER A CA 1
ATOM 1346 C C . SER A 1 173 ? 36.316 -5.895 -23.018 1.00 47.69 173 SER A C 1
ATOM 1348 O O . SER A 1 173 ? 37.410 -5.648 -23.523 1.00 47.69 173 SER A O 1
ATOM 1350 N N . SER A 1 174 ? 35.456 -4.946 -22.642 1.00 49.97 174 SER A N 1
ATOM 1351 C CA . SER A 1 174 ? 35.802 -3.529 -22.671 1.00 49.97 174 SER A CA 1
ATOM 1352 C C . SER A 1 174 ? 36.947 -3.276 -21.692 1.00 49.97 174 SER A C 1
ATOM 1354 O O . SER A 1 174 ? 36.766 -3.357 -20.478 1.00 49.97 174 SER A O 1
ATOM 1356 N N . ASN A 1 175 ? 38.122 -3.006 -22.253 1.00 53.66 175 ASN A N 1
ATOM 1357 C CA . ASN A 1 175 ? 39.342 -2.629 -21.557 1.00 53.66 175 ASN A CA 1
ATOM 1358 C C . ASN A 1 175 ? 39.087 -1.418 -20.641 1.00 53.66 175 ASN A C 1
ATOM 1360 O O . ASN A 1 175 ? 39.043 -0.282 -21.113 1.00 53.66 175 ASN A O 1
ATOM 1364 N N . THR A 1 176 ? 38.886 -1.663 -19.347 1.00 56.75 176 THR A N 1
ATOM 1365 C CA . THR A 1 176 ? 38.749 -0.607 -18.340 1.00 56.75 176 THR A CA 1
ATOM 1366 C C . THR A 1 176 ? 40.145 -0.174 -17.920 1.00 56.75 176 THR A C 1
ATOM 1368 O O . THR A 1 176 ? 40.827 -0.895 -17.194 1.00 56.75 176 THR A O 1
ATOM 1371 N N . ASP A 1 177 ? 40.578 0.992 -18.391 1.00 56.34 177 ASP A N 1
ATOM 1372 C CA . ASP A 1 177 ? 41.847 1.581 -17.975 1.00 56.34 177 ASP A CA 1
ATOM 1373 C C . ASP A 1 177 ? 41.757 2.057 -16.514 1.00 56.34 177 ASP A C 1
ATOM 1375 O O . ASP A 1 177 ? 41.024 2.990 -16.182 1.00 56.34 177 ASP A O 1
ATOM 1379 N N . TYR A 1 178 ? 42.503 1.394 -15.629 1.00 58.97 178 TYR A N 1
ATOM 1380 C CA . TYR A 1 178 ? 42.561 1.707 -14.200 1.00 58.97 178 TYR A CA 1
ATOM 1381 C C . TYR A 1 178 ? 43.553 2.835 -13.860 1.00 58.97 178 TYR A C 1
ATOM 1383 O O . TYR A 1 178 ? 43.684 3.183 -12.685 1.00 58.97 178 TYR A O 1
ATOM 1391 N N . SER A 1 179 ? 44.226 3.440 -14.849 1.00 60.62 179 SER A N 1
ATOM 1392 C CA . SER A 1 179 ? 45.245 4.485 -14.640 1.00 60.62 179 SER A CA 1
ATOM 1393 C C . SER A 1 179 ? 44.745 5.742 -13.909 1.00 60.62 179 SER A C 1
ATOM 1395 O O . SER A 1 179 ? 45.553 6.463 -13.327 1.00 60.62 179 SER A O 1
ATOM 1397 N N . GLN A 1 180 ? 43.428 5.985 -13.881 1.00 56.72 180 GLN A N 1
ATOM 1398 C CA . GLN A 1 180 ? 42.801 7.143 -13.220 1.00 56.72 180 GLN A CA 1
ATOM 1399 C C . GLN A 1 180 ? 42.013 6.792 -11.942 1.00 56.72 180 GLN A C 1
ATOM 1401 O O . GLN A 1 180 ? 41.308 7.638 -11.393 1.00 56.72 180 GLN A O 1
ATOM 1406 N N . ALA A 1 181 ? 42.124 5.563 -11.425 1.00 61.94 181 ALA A N 1
ATOM 1407 C CA . ALA A 1 181 ? 41.418 5.128 -10.216 1.00 61.94 181 ALA A CA 1
ATOM 1408 C C . ALA A 1 181 ? 42.079 5.636 -8.911 1.00 61.94 181 ALA A C 1
ATOM 1410 O O . ALA A 1 181 ? 42.431 4.846 -8.034 1.00 61.94 181 ALA A O 1
ATOM 1411 N N . GLU A 1 182 ? 42.221 6.957 -8.741 1.00 58.72 182 GLU A N 1
ATOM 1412 C CA . GLU A 1 182 ? 42.812 7.567 -7.531 1.00 58.72 182 GLU A CA 1
ATOM 1413 C C . GLU A 1 182 ? 42.102 7.167 -6.224 1.00 58.72 182 GLU A C 1
ATOM 1415 O O . GLU A 1 182 ? 42.727 7.121 -5.167 1.00 58.72 182 GLU A O 1
ATOM 1420 N N . PHE A 1 183 ? 40.823 6.789 -6.310 1.00 62.38 183 PHE A N 1
ATOM 1421 C CA . PHE A 1 183 ? 40.008 6.298 -5.195 1.00 62.38 183 PHE A CA 1
ATOM 1422 C C . PHE A 1 183 ? 40.506 4.971 -4.574 1.00 62.38 183 PHE A C 1
ATOM 1424 O O . PHE A 1 183 ? 40.091 4.621 -3.475 1.00 62.38 183 PHE A O 1
ATOM 1431 N N . MET A 1 184 ? 41.403 4.229 -5.240 1.00 65.75 184 MET A N 1
ATOM 1432 C CA . MET A 1 184 ? 41.990 2.982 -4.712 1.00 65.75 184 MET A CA 1
ATOM 1433 C C . MET A 1 184 ? 43.201 3.193 -3.784 1.00 65.75 184 MET A C 1
ATOM 1435 O O . MET A 1 184 ? 43.752 2.219 -3.268 1.00 65.75 184 MET A O 1
ATOM 1439 N N . LYS A 1 185 ? 43.648 4.435 -3.548 1.00 65.75 185 LYS A N 1
ATOM 1440 C CA . LYS A 1 185 ? 44.760 4.711 -2.625 1.00 65.75 185 LYS A CA 1
ATOM 1441 C C . LYS A 1 185 ? 44.267 4.708 -1.174 1.00 65.75 185 LYS A C 1
ATOM 1443 O O . LYS A 1 185 ? 43.576 5.626 -0.741 1.00 65.75 185 LYS A O 1
ATOM 1448 N N . THR A 1 186 ? 44.670 3.702 -0.398 1.00 68.81 186 THR A N 1
ATOM 1449 C CA . THR A 1 186 ? 44.509 3.705 1.065 1.00 68.81 186 THR A CA 1
ATOM 1450 C C . THR A 1 186 ? 45.265 4.891 1.679 1.00 68.81 186 THR A C 1
ATOM 1452 O O . THR A 1 186 ? 46.444 5.061 1.347 1.00 68.81 186 THR A O 1
ATOM 1455 N N . PRO A 1 187 ? 44.664 5.683 2.588 1.00 62.78 187 PRO A N 1
ATOM 1456 C CA . PRO A 1 187 ? 45.388 6.739 3.290 1.00 62.78 187 PRO A CA 1
ATOM 1457 C C . PRO A 1 187 ? 46.554 6.148 4.089 1.00 62.78 187 PRO A C 1
ATOM 1459 O O . PRO A 1 187 ? 46.367 5.164 4.806 1.00 62.78 187 PRO A O 1
ATOM 1462 N N . GLN A 1 188 ? 47.747 6.744 4.000 1.00 59.06 188 GLN A N 1
ATOM 1463 C CA . GLN A 1 188 ? 48.786 6.455 4.992 1.00 59.06 188 GLN A CA 1
ATOM 1464 C C . GLN A 1 188 ? 48.347 7.034 6.340 1.00 59.06 188 GLN A C 1
ATOM 1466 O O . GLN A 1 188 ? 47.855 8.162 6.404 1.00 59.06 188 GLN A O 1
ATOM 1471 N N . GLY A 1 189 ? 48.492 6.243 7.404 1.00 55.53 189 GLY A N 1
ATOM 1472 C CA . GLY A 1 189 ? 48.143 6.666 8.756 1.00 55.53 189 GLY A CA 1
ATOM 1473 C C . GLY A 1 189 ? 49.014 7.833 9.219 1.00 55.53 189 GLY A C 1
ATOM 1474 O O . GLY A 1 189 ? 50.213 7.860 8.946 1.00 55.53 189 GLY A O 1
ATOM 1475 N N . GLY A 1 190 ? 48.402 8.787 9.922 1.00 49.06 190 GLY A N 1
ATOM 1476 C CA . GLY A 1 190 ? 49.137 9.840 10.618 1.00 49.06 190 GLY A CA 1
ATOM 1477 C C . GLY A 1 190 ? 49.918 9.279 11.808 1.00 49.06 190 GLY A C 1
ATOM 1478 O O . GLY A 1 190 ? 49.445 8.356 12.476 1.00 49.06 190 GLY A O 1
ATOM 1479 N N . GLY A 1 191 ? 51.100 9.849 12.041 1.00 43.44 191 GLY A N 1
ATOM 1480 C CA . GLY A 1 191 ? 51.808 9.788 13.325 1.00 43.44 191 GLY A CA 1
ATOM 1481 C C . GLY A 1 191 ? 51.504 11.006 14.188 1.00 43.44 191 GLY A C 1
ATOM 1482 O O . GLY A 1 191 ? 50.890 11.958 13.653 1.00 43.44 191 GLY A O 1
#

Radius of gyration: 36.19 Å; chains: 1; bounding box: 122×65×49 Å

Foldseek 3Di:
DEQFLFQWDWADDPPFWIDIDGDPCSVVVVVVVQVVCCVVPVDGDDDDYDQKDKTFAHPVPDDPPDHRIAIEGEEEDDDADWDWDDDPRYIYTYHHGDDPPPDDPPPPPDPDDPPDDDDDDDDDDDDDDDDDDDDDDDDDDDDDDDDDDDDDDDDDDDDDDDDDDDDDPDDDDPDDDCPPVPVPDDDDDDD

Sequence (191 aa):
MSPLQDDFFVIHVANDFDPVLESVLKTEFLTLLSEKYKHLTQNQLKFQFNNNITVTLKKEEFDWRGGNTRTMQFHQAGGDNPVLKLSGKTLQVSIGPGLPSSTRPSHQRLPATKGGKRPGLAAPSYQQQSRGPQQNLSIAQRGRSPSSKSSFVKGRTPSLHSKGAKGKARRDSSNTDYSQAEFMKTPQGGG

pLDDT: mean 71.38, std 22.0, range [35.06, 97.62]

InterPro domains:
  IPR010926 Class I myosin tail homology domain [PF06017] (1-100)
  IPR010926 Class I myosin tail homology domain [PS51757] (1-97)

Organism: Amphimedon queenslandica (NCBI:txid400682)

Secondary structure (DSSP, 8-state):
--SSS--EEE---TTS---EEE-TTHHHHHHHHHHHHHHHHSSPPPP---SEEEEE--TTTS-TTS-SEEEEEEEE-SSSSPEEEEETTEEEEEEPPPPPTT------------PPPPPPPPPPPPP-----------------------------PPPP-----------------GGG-GGG-PPPPP-